Protein 2VBL (pdb70)

Solvent-accessible surface area: 15752 Å² total; per-residue (Å²): 131,80,150,24,98,108,76,29,9,10,9,2,0,0,0,0,4,17,36,9,30,1,40,8,86,8,59,76,53,83,104,82,135,28,111,20,70,29,90,11,21,1,54,0,46,13,83,34,121,44,79,124,6,0,58,74,5,42,120,59,2,59,30,21,120,23,154,69,102,51,88,55,0,5,0,20,2,51,111,64,158,34,1,96,23,0,1,75,30,0,32,75,43,6,93,30,32,61,142,6,0,62,22,2,20,94,0,10,95,52,55,109,44,4,42,88,37,75,113,57,14,12,86,0,0,56,23,0,34,85,0,9,86,64,34,49,57,174,134,89,179,16,37,15,73,60,2,117,78,42,132,178,169,78,172,13,117,107,85,36,8,10,7,2,0,0,0,0,4,17,37,8,30,1,45,7,83,9,24,86,67,153,110,31,132,36,89,9,118,28,85,15,26,0,46,0,43,13,79,53,119,44,88,123,14,0,59,116,5,44,118,64,1,60,38,22,94,6,140,49,82,63,92,56,0,19,0,28,2,50,111,83,175,30,1,46,20,0,0,62,26,0,32,75,42,5,84,30,30,64,109,6,0,54,8,2,15,85,0,18,101,54,28,88,40,1,136,127,40,84,113,46,11,30,80,0,0,55,35,0,38,72,0,10,76,62,34,57,57,175,137,89,182,16,36,10,113,52,10,120,60,82,139,181

B-factor: mean 37.37, std 12.43, range [17.33, 92.04]

Nearest PDB structures (foldseek):
  2vbl-assembly1_A  TM=1.007E+00  e=2.422E-29  Chlamydomonas reinhardtii
  2vbj-assembly1_A  TM=1.002E+00  e=5.656E-28  Chlamydomonas reinhardtii
  2vbo-assembly1_B  TM=1.001E+00  e=2.368E-27  Chlamydomonas reinhardtii
  2vbo-assembly1_A  TM=9.999E-01  e=2.508E-27  Chlamydomonas reinhardtii
  2vbl-assembly1_B  TM=1.000E+00  e=2.656E-27  Chlamydomonas reinhardtii

Foldseek 3Di:
DDDADPVVLLVVLVQCLPQKAWAWAWAAQCPDDLRTDIFTKIKGKDFVVVCVVLVVVCVRLVHFDKADPDRMIMTIDGDLVSLLVVLVNNLVNHDLCNLSSVLSNVLSVCVVVLSVDLVSVLVNQVSNVVSCVSDPHDDGDDGSVNSVVSVD/DDDADDVVLLVVLVQCLPFKAWAKAWAAACPAPLRIDIFTKIKGKDFPVVVVVLVVVCVRLVAFDKADPVRMIMTMDTDLPSLLVSLVNNLVNHDLCNLVSVLSNVLSVCVVVLSVDLVSVLVNQVSNVVNCVSDPHDDGDDGSVNSVVSVD

Secondary structure (DSSP, 8-state):
-----HHHHHHHHHHHHHHEEEEEEEEE-TTSTTSEEEEEEEEEEEEGGGHHHHHHHHHHHSS-EEEE-SSEEEEEE--HHHHHHHHHHHGGG-SSSHHHHHHHHHHHHTHHHHTT-HHHHHHHHHHHHHHHHHTT--S----HHHHHTT--/-PPPPHHHHHHHHHHHHHHEEEEEEEEE-TTSTTSEEEEEEEEEEEEGGGHHHHHHHHHHHSS-EEEEETTEEEEEE--HHHHHHHHHHHGGG-SSSHHHHHHHHHHHHHHHHHTT-HHHHHHHHHHHHHHHHHTT--S----HHHHHHS--

Organism: Chlamydomonas reinhardtii (NCBI:txid3055)

GO terms:
  GO:0042802 identical protein binding (F, IPI)

Structure (mmCIF, N/CA/C/O backbone):
data_2VBL
#
_entry.id   2VBL
#
_cell.length_a   44.612
_cell.length_b   69.209
_cell.length_c   88.671
_cell.angle_alpha   90.00
_cell.angle_beta   95.46
_cell.angle_gamma   90.00
#
_symmetry.space_group_name_H-M   'P 1 21 1'
#
loop_
_entity.id
_entity.type
_entity.pdbx_description
1 polymer 'DNA ENDONUCLEASE I-CREI'
2 polymer 'DNA ENDONUCLEASE I-CREI'
3 polymer "5'-D(*DT*DC*DT*DG*DC*DC*DT*DT*DT*DT*DT*DT *DGP*DAP)-3'"
4 polymer "5'-D(*DT*DT*DA*DG*DG*DA*DT*DC*DC*DT*DT*DC *DAP*DAP)-3'"
5 polymer "5'-D(*DA*DA*DA*DA*DG*DG*DC*DA*DG*DAP)-3'"
6 polymer "5'-D(*DA*DG*DG*DA*DT*DC*DC*DT*DA*DAP)-3'"
7 non-polymer 'MAGNESIUM ION'
8 water water
#
loop_
_atom_site.group_PDB
_atom_site.id
_atom_site.type_symbol
_atom_site.label_atom_id
_atom_site.label_alt_id
_atom_site.label_comp_id
_atom_site.label_asym_id
_atom_site.label_entity_id
_atom_site.label_seq_id
_atom_site.pdbx_PDB_ins_code
_atom_site.Cartn_x
_atom_site.Cartn_y
_atom_site.Cartn_z
_atom_site.occupancy
_atom_site.B_iso_or_equiv
_atom_site.auth_seq_id
_atom_site.auth_comp_id
_atom_site.auth_asym_id
_atom_site.auth_atom_id
_atom_site.pdbx_PDB_model_num
ATOM 1 N N . ASN A 1 2 ? 41.164 -9.544 5.967 1.00 59.51 2 ASN A N 1
ATOM 2 C CA . ASN A 1 2 ? 39.857 -9.215 6.619 1.00 58.15 2 ASN A CA 1
ATOM 3 C C . ASN A 1 2 ? 39.807 -7.741 6.933 1.00 54.92 2 ASN A C 1
ATOM 4 O O . ASN A 1 2 ? 40.818 -7.151 7.297 1.00 54.98 2 ASN A O 1
ATOM 9 N N . THR A 1 3 ? 38.632 -7.138 6.799 1.00 52.40 3 THR A N 1
ATOM 10 C CA . THR A 1 3 ? 38.480 -5.766 7.242 1.00 48.64 3 THR A CA 1
ATOM 11 C C . THR A 1 3 ? 38.725 -5.767 8.741 1.00 47.61 3 THR A C 1
ATOM 12 O O . THR A 1 3 ? 38.160 -6.599 9.458 1.00 48.15 3 THR A O 1
ATOM 16 N N . LYS A 1 4 ? 39.582 -4.859 9.196 1.00 45.17 4 LYS A N 1
ATOM 17 C CA . LYS A 1 4 ? 39.849 -4.696 10.618 1.00 45.27 4 LYS A CA 1
ATOM 18 C C . LYS A 1 4 ? 39.142 -3.434 11.095 1.00 43.13 4 LYS A C 1
ATOM 19 O O . LYS A 1 4 ? 39.347 -2.363 10.537 1.00 44.51 4 LYS A O 1
ATOM 25 N N . TYR A 1 5 ? 38.295 -3.566 12.115 1.00 39.70 5 TYR A N 1
ATOM 26 C CA . TYR A 1 5 ? 37.536 -2.429 12.588 1.00 36.05 5 TYR A CA 1
ATOM 27 C C . TYR A 1 5 ? 38.281 -1.686 13.695 1.00 37.24 5 TYR A C 1
ATOM 28 O O . TYR A 1 5 ? 38.912 -2.301 14.554 1.00 38.20 5 TYR A O 1
ATOM 37 N N . ASN A 1 6 ? 38.195 -0.363 13.643 1.00 36.64 6 ASN A N 1
ATOM 38 C CA . ASN A 1 6 ? 38.684 0.567 14.653 1.00 37.90 6 ASN A CA 1
ATOM 39 C C . ASN A 1 6 ? 38.091 0.288 16.053 1.00 38.58 6 ASN A C 1
AT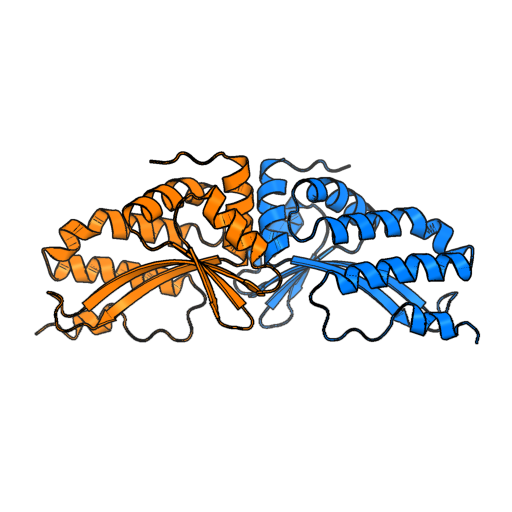OM 40 O O . ASN A 1 6 ? 36.869 0.022 16.182 1.00 35.65 6 ASN A O 1
ATOM 45 N N . LYS A 1 7 ? 38.945 0.303 17.085 1.00 35.80 7 LYS A N 1
ATOM 46 C CA . LYS A 1 7 ? 38.485 0.002 18.448 1.00 35.97 7 LYS A CA 1
ATOM 47 C C . LYS A 1 7 ? 37.376 0.922 18.981 1.00 33.06 7 LYS A C 1
ATOM 48 O O . LYS A 1 7 ? 36.455 0.456 19.651 1.00 34.06 7 LYS A O 1
ATOM 54 N N . GLU A 1 8 ? 37.478 2.224 18.746 1.00 31.19 8 GLU A N 1
ATOM 55 C CA . GLU A 1 8 ? 36.462 3.134 19.282 1.00 29.84 8 GLU A CA 1
ATOM 56 C C . GLU A 1 8 ? 35.104 2.903 18.629 1.00 31.17 8 GLU A C 1
ATOM 57 O O . GLU A 1 8 ? 34.073 3.102 19.260 1.00 29.20 8 GLU A O 1
ATOM 63 N N . PHE A 1 9 ? 35.145 2.516 17.361 1.00 29.32 9 PHE A N 1
ATOM 64 C CA . PHE A 1 9 ? 33.946 2.143 16.599 1.00 28.31 9 PHE A CA 1
ATOM 65 C C . PHE A 1 9 ? 33.293 0.911 17.221 1.00 30.78 9 PHE A C 1
ATOM 66 O O . PHE A 1 9 ? 32.082 0.888 17.459 1.00 27.21 9 PHE A O 1
ATOM 74 N N . LEU A 1 10 ? 34.093 -0.119 17.475 1.00 27.63 10 LEU A N 1
ATOM 75 C CA . LEU A 1 10 ? 33.580 -1.385 17.999 1.00 27.94 10 LEU A CA 1
ATOM 76 C C . LEU A 1 10 ? 32.990 -1.205 19.403 1.00 30.24 10 LEU A C 1
ATOM 77 O O . LEU A 1 10 ? 31.954 -1.801 19.735 1.00 26.92 10 LEU A O 1
ATOM 82 N N . LEU A 1 11 ? 33.663 -0.402 20.228 1.00 27.10 11 LEU A N 1
ATOM 83 C CA . LEU A 1 11 ? 33.159 -0.149 21.581 1.00 26.49 11 LEU A CA 1
ATOM 84 C C . LEU A 1 11 ? 31.765 0.523 21.575 1.00 27.52 11 LEU A C 1
ATOM 85 O O . LEU A 1 11 ? 30.842 0.080 22.288 1.00 25.50 11 LEU A O 1
ATOM 90 N N . TYR A 1 12 ? 31.669 1.634 20.853 1.00 25.93 12 TYR A N 1
ATOM 91 C CA . TYR A 1 12 ? 30.373 2.303 20.665 1.00 24.29 12 TYR A CA 1
ATOM 92 C C . TYR A 1 12 ? 29.319 1.372 20.065 1.00 24.40 12 TYR A C 1
ATOM 93 O O . TYR A 1 12 ? 28.193 1.254 20.567 1.00 24.89 12 TYR A O 1
ATOM 102 N N . LEU A 1 13 ? 29.679 0.684 18.993 1.00 24.52 13 LEU A N 1
ATOM 103 C CA . LEU A 1 13 ? 28.718 -0.203 18.329 1.00 23.24 13 LEU A CA 1
ATOM 104 C C . LEU A 1 13 ? 28.322 -1.371 19.225 1.00 23.45 13 LEU A C 1
ATOM 105 O O . LEU A 1 13 ? 27.197 -1.833 19.143 1.00 23.57 13 LEU A O 1
ATOM 110 N N . ALA A 1 14 ? 29.248 -1.884 20.042 1.00 24.15 14 ALA A N 1
ATOM 111 C CA . ALA A 1 14 ? 28.886 -2.983 20.935 1.00 22.37 14 ALA A CA 1
ATOM 112 C C . ALA A 1 14 ? 27.792 -2.496 21.887 1.00 22.25 14 ALA A C 1
ATOM 113 O O . ALA A 1 14 ? 26.828 -3.225 22.153 1.00 23.68 14 ALA A O 1
ATOM 115 N N . GLY A 1 15 ? 27.949 -1.282 22.413 1.00 20.51 15 GLY A N 1
ATOM 116 C CA . GLY A 1 15 ? 26.915 -0.688 23.283 1.00 22.41 15 GLY A CA 1
ATOM 117 C C . GLY A 1 15 ? 25.607 -0.532 22.522 1.00 21.90 15 GLY A C 1
ATOM 118 O O . GLY A 1 15 ? 24.504 -0.888 23.039 1.00 22.47 15 GLY A O 1
ATOM 119 N N . PHE A 1 16 ? 25.690 -0.009 21.289 1.00 18.98 16 PHE A N 1
ATOM 120 C CA . PHE A 1 16 ? 24.439 0.274 20.549 1.00 21.00 16 PHE A CA 1
ATOM 121 C C . PHE A 1 16 ? 23.727 -1.049 20.218 1.00 22.49 16 PHE A C 1
ATOM 122 O O . PHE A 1 16 ? 22.470 -1.157 20.250 1.00 22.79 16 PHE A O 1
ATOM 130 N N . VAL A 1 17 ? 24.518 -2.081 19.941 1.00 19.97 17 VAL A N 1
ATOM 131 C CA . VAL A 1 17 ? 23.987 -3.415 19.644 1.00 22.00 17 VAL A CA 1
ATOM 132 C C . VAL A 1 17 ? 23.333 -4.084 20.832 1.00 21.21 17 VAL A C 1
ATOM 133 O O . VAL A 1 17 ? 22.245 -4.673 20.723 1.00 23.97 17 VAL A O 1
ATOM 137 N N . ASP A 1 18 ? 23.971 -3.999 21.980 1.00 22.17 18 ASP A N 1
ATOM 138 C CA . ASP A 1 18 ? 23.425 -4.593 23.196 1.00 22.83 18 ASP A CA 1
ATOM 139 C C . ASP A 1 18 ? 22.088 -3.917 23.474 1.00 22.52 18 ASP A C 1
ATOM 140 O O . ASP A 1 18 ? 21.153 -4.542 24.001 1.00 23.42 18 ASP A O 1
ATOM 145 N N . GLY A 1 19 ? 21.951 -2.657 23.072 1.00 22.71 19 GLY A N 1
ATOM 146 C CA . GLY A 1 19 ? 20.644 -1.963 23.245 1.00 22.15 19 GLY A CA 1
ATOM 147 C C . GLY A 1 19 ? 19.605 -2.250 22.173 1.00 23.15 19 GLY A C 1
ATOM 148 O O . GLY A 1 19 ? 18.547 -2.813 22.503 1.00 24.91 19 GLY A O 1
ATOM 149 N N . ASP A 1 20 ? 19.875 -1.880 20.911 1.00 21.17 20 ASP A N 1
ATOM 150 C CA . ASP A 1 20 ? 18.837 -1.929 19.838 1.00 20.50 20 ASP A CA 1
ATOM 151 C C . ASP A 1 20 ? 19.068 -3.014 18.772 1.00 22.65 20 ASP A C 1
ATOM 152 O O . ASP A 1 20 ? 18.344 -3.073 17.760 1.00 22.71 20 ASP A O 1
ATOM 157 N N . GLY A 1 21 ? 20.117 -3.822 18.961 1.00 23.13 21 GLY A N 1
ATOM 158 C CA . GLY A 1 21 ? 20.492 -4.846 18.015 1.00 21.73 21 GLY A CA 1
ATOM 159 C C . GLY A 1 21 ? 19.899 -6.203 18.360 1.00 22.55 21 GLY A C 1
ATOM 160 O O . GLY A 1 21 ? 19.283 -6.406 19.421 1.00 22.34 21 GLY A O 1
ATOM 161 N N . SER A 1 22 ? 20.115 -7.156 17.470 1.00 23.01 22 SER A N 1
ATOM 162 C CA . SER A 1 22 ? 19.569 -8.489 17.659 1.00 25.77 22 SER A CA 1
ATOM 163 C C . SER A 1 22 ? 20.526 -9.470 16.951 1.00 26.76 22 SER A C 1
ATOM 164 O O . SER A 1 22 ? 20.930 -9.224 15.810 1.00 26.23 22 SER A O 1
ATOM 167 N N . ILE A 1 23 ? 20.910 -10.552 17.632 1.00 25.86 23 ILE A N 1
ATOM 168 C CA . ILE A 1 23 ? 21.604 -11.671 17.006 1.00 26.94 23 ILE A CA 1
ATOM 169 C C . ILE A 1 23 ? 20.625 -12.842 16.927 1.00 29.08 23 ILE A C 1
ATOM 170 O O . ILE A 1 23 ? 20.245 -13.410 17.953 1.00 30.23 23 ILE A O 1
ATOM 175 N N . ILE A 1 24 ? 20.184 -13.160 15.711 1.00 28.21 24 ILE A N 1
ATOM 176 C CA . ILE A 1 24 ? 19.045 -14.056 15.479 1.00 30.63 24 ILE A CA 1
ATOM 177 C C . ILE A 1 24 ? 19.501 -15.381 14.837 1.00 30.86 24 ILE A C 1
ATOM 178 O O . ILE A 1 24 ? 20.127 -15.395 13.785 1.00 33.46 24 ILE A O 1
ATOM 183 N N . ALA A 1 25 ? 19.193 -16.498 15.475 1.00 31.23 25 ALA A N 1
ATOM 184 C CA . ALA A 1 25 ? 19.384 -17.806 14.845 1.00 31.67 25 ALA A CA 1
ATOM 185 C C . ALA A 1 25 ? 18.031 -18.497 14.645 1.00 32.71 25 ALA A C 1
ATOM 186 O O . ALA A 1 25 ? 17.222 -18.575 15.591 1.00 29.23 25 ALA A O 1
ATOM 188 N N . GLN A 1 26 ? 17.796 -18.995 13.425 1.00 33.04 26 GLN A N 1
ATOM 189 C CA . GLN A 1 26 ? 16.531 -19.636 13.071 1.00 32.36 26 GLN A CA 1
ATOM 190 C C . GLN A 1 26 ? 16.728 -20.994 12.434 1.00 33.06 26 GLN A C 1
ATOM 191 O O . GLN A 1 26 ? 17.740 -21.219 11.766 1.00 34.69 26 GLN A O 1
ATOM 197 N N . ILE A 1 27 ? 15.749 -21.873 12.626 1.00 34.36 27 ILE A N 1
ATOM 198 C CA . ILE A 1 27 ? 15.672 -23.140 11.874 1.00 34.26 27 ILE A CA 1
ATOM 199 C C . ILE A 1 27 ? 14.440 -23.023 10.998 1.00 36.33 27 ILE A C 1
ATOM 200 O O . ILE A 1 27 ? 13.322 -22.889 11.517 1.00 37.05 27 ILE A O 1
ATOM 205 N N . GLU A 1 28 ? 14.633 -22.998 9.681 1.00 36.80 28 GLU A N 1
ATOM 206 C CA . GLU A 1 28 ? 13.497 -22.832 8.774 1.00 38.53 28 GLU A CA 1
ATOM 207 C C . GLU A 1 28 ? 13.085 -24.131 8.099 1.00 39.78 28 GLU A C 1
ATOM 208 O O . GLU A 1 28 ? 13.887 -24.746 7.389 1.00 40.29 28 GLU A O 1
ATOM 214 N N . PRO A 1 29 ? 11.822 -24.537 8.283 1.00 41.59 29 PRO A N 1
ATOM 215 C CA . PRO A 1 29 ? 11.394 -25.751 7.589 1.00 41.71 29 PRO A CA 1
ATOM 216 C C . PRO A 1 29 ? 11.221 -25.492 6.106 1.00 42.48 29 PRO A C 1
ATOM 217 O O . PRO A 1 29 ? 10.673 -24.464 5.702 1.00 43.35 29 PRO A O 1
ATOM 221 N N . ASN A 1 30 ? 11.697 -26.431 5.297 1.00 43.32 30 ASN A N 1
ATOM 222 C CA . ASN A 1 30 ? 11.666 -26.264 3.856 1.00 44.00 30 ASN A CA 1
ATOM 223 C C . ASN A 1 30 ? 12.069 -27.594 3.267 1.00 43.88 30 ASN A C 1
ATOM 224 O O . ASN A 1 30 ? 13.211 -28.013 3.437 1.00 40.93 30 ASN A O 1
ATOM 229 N N . ALA A 1 31 ? 11.116 -28.231 2.590 1.00 43.71 31 ALA A N 1
ATOM 230 C CA . ALA A 1 31 ? 11.215 -29.646 2.253 1.00 44.46 31 ALA A CA 1
ATOM 231 C C . ALA A 1 31 ? 12.214 -29.846 1.113 1.00 45.37 31 ALA A C 1
ATOM 232 O O . ALA A 1 31 ? 12.547 -30.983 0.771 1.00 45.14 31 ALA A O 1
ATOM 234 N N . SER A 1 32 ? 12.709 -28.747 0.541 1.00 43.70 32 SER A N 1
ATOM 235 C CA . SER A 1 32 ? 13.677 -28.852 -0.550 1.00 46.44 32 SER A CA 1
ATOM 236 C C . SER A 1 32 ? 15.134 -28.861 -0.087 1.00 45.48 32 SER A C 1
ATOM 237 O O . SER A 1 32 ? 16.052 -28.953 -0.911 1.00 46.55 32 SER A O 1
ATOM 240 N N . TYR A 1 33 ? 15.348 -28.787 1.223 1.00 42.76 33 TYR A N 1
ATOM 241 C CA . TYR A 1 33 ? 16.682 -28.943 1.815 1.00 42.36 33 TYR A CA 1
ATOM 242 C C . TYR A 1 33 ? 16.901 -30.356 2.373 1.00 45.30 33 TYR A C 1
ATOM 243 O O . TYR A 1 33 ? 15.956 -31.070 2.728 1.00 44.11 33 TYR A O 1
ATOM 252 N N . LYS A 1 34 ? 18.174 -30.711 2.503 1.00 46.82 34 LYS A N 1
ATOM 253 C CA . LYS A 1 34 ? 18.606 -32.054 2.861 1.00 50.75 34 LYS A CA 1
ATOM 254 C C . LYS A 1 34 ? 17.872 -32.637 4.059 1.00 52.65 34 LYS A C 1
ATOM 255 O O . LYS A 1 34 ? 17.404 -33.780 4.031 1.00 58.10 34 LYS A O 1
ATOM 261 N N . PHE A 1 35 ? 17.782 -31.860 5.125 1.00 51.34 35 PHE A N 1
ATOM 262 C CA . PHE A 1 35 ? 17.178 -32.374 6.342 1.00 48.03 35 PHE A CA 1
ATOM 263 C C . PHE A 1 35 ? 15.819 -31.696 6.570 1.00 45.74 35 PHE A C 1
ATOM 264 O O . PHE A 1 35 ? 15.314 -31.628 7.696 1.00 43.25 35 PHE A O 1
ATOM 272 N N . LYS A 1 36 ? 15.239 -31.226 5.466 1.00 41.26 36 LYS A N 1
ATOM 273 C CA . LYS A 1 36 ? 13.923 -30.609 5.431 1.00 38.68 36 LYS A CA 1
ATOM 274 C C . LYS A 1 36 ? 13.907 -29.313 6.243 1.00 39.53 36 LYS A C 1
ATOM 275 O O . LYS A 1 36 ? 12.821 -28.785 6.539 1.00 38.91 36 LYS A O 1
ATOM 281 N N . HIS A 1 37 ? 15.099 -28.813 6.569 1.00 37.91 37 HIS A N 1
ATOM 282 C CA . HIS A 1 37 ? 15.250 -27.516 7.244 1.00 38.88 37 HIS A CA 1
ATOM 283 C C . HIS A 1 37 ? 16.560 -26.849 6.861 1.00 38.78 37 HIS A C 1
ATOM 284 O O . HIS A 1 37 ? 17.510 -27.518 6.461 1.00 40.74 37 HIS A O 1
ATOM 291 N N . ARG A 1 38 ? 16.640 -25.536 7.025 1.00 37.51 38 ARG A N 1
ATOM 292 C CA . ARG A 1 38 ? 17.942 -24.881 6.977 1.00 38.01 38 ARG A CA 1
ATOM 293 C C . ARG A 1 38 ? 18.096 -23.908 8.127 1.00 37.08 38 ARG A C 1
ATOM 294 O O . ARG A 1 38 ? 17.120 -23.564 8.777 1.00 38.94 38 ARG A O 1
ATOM 302 N N . LEU A 1 39 ? 19.336 -23.520 8.376 1.00 34.51 39 LEU A N 1
ATOM 303 C CA . LEU A 1 39 ? 19.689 -22.608 9.439 1.00 35.87 39 LEU A CA 1
ATOM 304 C C . LEU A 1 39 ? 19.867 -21.225 8.833 1.00 35.73 39 LEU A C 1
ATOM 305 O O . LEU A 1 39 ? 20.429 -21.100 7.750 1.00 33.18 39 LEU A O 1
ATOM 310 N N . LYS A 1 40 ? 19.387 -20.199 9.531 1.00 33.60 40 LYS A N 1
ATOM 311 C CA . LYS A 1 40 ? 19.520 -18.824 9.076 1.00 36.64 40 LYS A CA 1
ATOM 312 C C . LYS A 1 40 ? 20.121 -18.086 10.265 1.00 34.88 40 LYS A C 1
ATOM 313 O O . LYS A 1 40 ? 19.591 -18.167 11.371 1.00 35.68 40 LYS A O 1
ATOM 319 N N . LEU A 1 41 ? 21.240 -17.407 10.057 1.00 31.57 41 LEU A N 1
ATOM 320 C CA . LEU A 1 41 ? 21.843 -16.587 11.103 1.00 31.74 41 LEU A CA 1
ATOM 321 C C . LEU A 1 41 ? 21.838 -15.131 10.646 1.00 31.79 41 LEU A C 1
ATOM 322 O O . LEU A 1 41 ? 22.340 -14.809 9.566 1.00 31.12 41 LEU A O 1
ATOM 327 N N . THR A 1 42 ? 21.291 -14.246 11.471 1.00 31.97 42 THR A N 1
ATOM 328 C CA . THR A 1 42 ? 21.163 -12.829 11.086 1.00 29.97 42 THR A CA 1
ATOM 329 C C . THR A 1 42 ? 21.640 -11.904 12.187 1.00 29.95 42 THR A C 1
ATOM 330 O O . THR A 1 42 ? 21.314 -12.120 13.354 1.00 30.35 42 THR A O 1
ATOM 334 N N . PHE A 1 43 ? 22.409 -10.878 11.819 1.00 28.42 43 PHE A N 1
ATOM 335 C CA . PHE A 1 43 ? 22.716 -9.779 12.720 1.00 26.50 43 PHE A CA 1
ATOM 336 C C . PHE A 1 43 ? 21.886 -8.581 12.254 1.00 28.54 43 PHE A C 1
ATOM 337 O O . PHE A 1 43 ? 21.868 -8.269 11.054 1.00 28.13 43 PHE A O 1
ATOM 345 N N . LYS A 1 44 ? 21.168 -7.942 13.185 1.00 27.03 44 LYS A N 1
ATOM 346 C CA . LYS A 1 44 ? 20.182 -6.929 12.808 1.00 26.68 44 LYS A CA 1
ATOM 347 C C . LYS A 1 44 ? 20.343 -5.753 13.758 1.00 25.11 44 LYS A C 1
ATOM 348 O O . LYS A 1 44 ? 20.597 -5.956 14.939 1.00 24.10 44 LYS A O 1
ATOM 354 N N . VAL A 1 45 ? 20.216 -4.528 13.256 1.00 25.20 45 VAL A N 1
ATOM 355 C CA . VAL A 1 45 ? 20.097 -3.369 14.122 1.00 23.78 45 VAL A CA 1
ATOM 356 C C . VAL A 1 45 ? 18.848 -2.621 13.650 1.00 24.43 45 VAL A C 1
ATOM 357 O O . VAL A 1 45 ? 18.744 -2.268 12.473 1.00 24.89 45 VAL A O 1
ATOM 361 N N . THR A 1 46 ? 17.894 -2.435 14.561 1.00 23.65 46 THR A N 1
ATOM 362 C CA . THR A 1 46 ? 16.637 -1.751 14.249 1.00 22.70 46 THR A CA 1
ATOM 363 C C . THR A 1 46 ? 16.653 -0.266 14.651 1.00 22.14 46 THR A C 1
ATOM 364 O O . THR A 1 46 ? 17.218 0.119 15.680 1.00 22.16 46 THR A O 1
ATOM 368 N N . GLN A 1 47 ? 16.016 0.576 13.851 1.00 22.93 47 GLN A N 1
ATOM 369 C CA . GLN A 1 47 ? 15.854 1.983 14.192 1.00 23.01 47 GLN A CA 1
ATOM 370 C C . GLN A 1 47 ? 14.669 2.600 13.408 1.00 24.11 47 GLN A C 1
ATOM 371 O O . GLN A 1 47 ? 14.411 2.249 12.237 1.00 26.38 47 GLN A O 1
ATOM 377 N N . LYS A 1 48 ? 13.978 3.532 14.059 1.00 24.59 48 LYS A N 1
ATOM 378 C CA . LYS A 1 48 ? 12.919 4.343 13.423 1.00 26.97 48 LYS A CA 1
ATOM 379 C C . LYS A 1 48 ? 13.460 4.905 12.118 1.00 26.19 48 LYS A C 1
ATOM 380 O O . LYS A 1 48 ? 14.608 5.338 12.022 1.00 28.26 48 LYS A O 1
ATOM 386 N N . THR A 1 49 ? 12.624 4.907 11.095 1.00 27.43 49 THR A N 1
ATOM 387 C CA . THR A 1 49 ? 13.101 5.181 9.758 1.00 27.70 49 THR A CA 1
ATOM 388 C C . THR A 1 49 ? 13.558 6.632 9.637 1.00 28.72 49 THR A C 1
ATOM 389 O O . THR A 1 49 ? 14.433 6.954 8.827 1.00 29.16 49 THR A O 1
ATOM 393 N N . GLN A 1 50 ? 13.021 7.531 10.460 1.00 29.89 50 GLN A N 1
ATOM 394 C CA . GLN A 1 50 ? 13.568 8.872 10.376 1.00 32.28 50 GLN A CA 1
ATOM 395 C C . GLN A 1 50 ? 15.069 8.897 10.691 1.00 31.96 50 GLN A C 1
ATOM 396 O O . GLN A 1 50 ? 15.781 9.837 10.322 1.00 30.25 50 GLN A O 1
ATOM 402 N N . ARG A 1 51 ? 15.556 7.853 11.359 1.00 26.76 51 ARG A N 1
ATOM 403 C CA . ARG A 1 51 ? 16.981 7.810 11.672 1.00 26.59 51 ARG A CA 1
ATOM 404 C C . ARG A 1 51 ? 17.679 6.775 10.811 1.00 28.39 51 ARG A C 1
ATOM 405 O O . ARG A 1 51 ? 18.730 6.240 11.189 1.00 29.35 51 ARG A O 1
ATOM 413 N N . ARG A 1 52 ? 17.102 6.479 9.653 1.00 29.67 52 ARG A N 1
ATOM 414 C CA . ARG A 1 52 ? 17.690 5.485 8.769 1.00 29.90 52 ARG A CA 1
ATOM 415 C C . ARG A 1 52 ? 19.130 5.847 8.399 1.00 30.57 52 ARG A C 1
ATOM 416 O O . ARG A 1 52 ? 19.943 4.973 8.138 1.00 29.65 52 ARG A O 1
ATOM 424 N N . TRP A 1 53 ? 19.447 7.138 8.341 1.00 29.28 53 TRP A N 1
ATOM 425 C CA . TRP A 1 53 ? 20.792 7.549 7.941 1.00 30.66 53 TRP A CA 1
ATOM 426 C C . TRP A 1 53 ? 21.876 6.909 8.814 1.00 29.43 53 TRP A C 1
ATOM 427 O O . TRP A 1 53 ? 22.994 6.691 8.345 1.00 30.15 53 TRP A O 1
ATOM 438 N N . PHE A 1 54 ? 21.538 6.615 10.070 1.00 27.71 54 PHE A N 1
ATOM 439 C CA . PHE A 1 54 ? 22.469 6.018 11.044 1.00 27.18 54 PHE A CA 1
ATOM 440 C C . PHE A 1 54 ? 22.776 4.588 10.626 1.00 26.39 54 PHE A C 1
ATOM 441 O O . PHE A 1 54 ? 23.950 4.124 10.655 1.00 28.20 54 PHE A O 1
ATOM 449 N N . LEU A 1 55 ? 21.720 3.91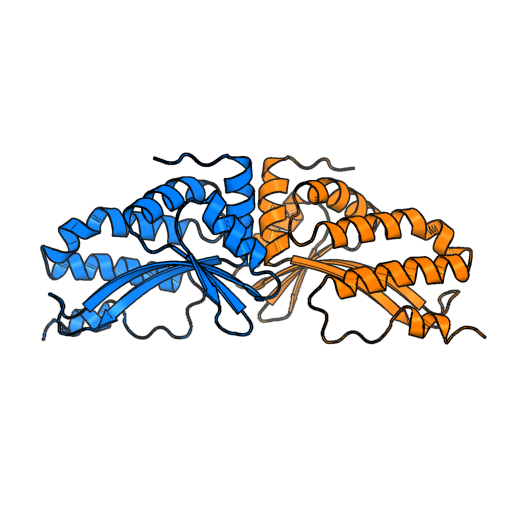4 10.174 1.00 24.69 55 LEU A N 1
ATOM 450 C CA . LEU A 1 55 ? 21.842 2.539 9.665 1.00 23.29 55 LEU A CA 1
ATOM 451 C C . LEU A 1 55 ? 22.566 2.517 8.322 1.00 24.99 55 LEU A C 1
ATOM 452 O O . LEU A 1 55 ? 23.294 1.564 8.025 1.00 25.33 55 LEU A O 1
ATOM 457 N N . ASP A 1 56 ? 22.333 3.525 7.478 1.00 25.43 56 ASP A N 1
ATOM 458 C CA . ASP A 1 56 ? 23.042 3.613 6.194 1.00 26.58 56 ASP A CA 1
ATOM 459 C C . ASP A 1 56 ? 24.532 3.811 6.435 1.00 27.02 56 ASP A C 1
ATOM 460 O O . ASP A 1 56 ? 25.371 3.119 5.836 1.00 27.87 56 ASP A O 1
ATOM 465 N N . LYS A 1 57 ? 24.859 4.738 7.328 1.00 26.84 57 LYS A N 1
ATOM 466 C CA . LYS A 1 57 ? 26.247 4.902 7.787 1.00 30.52 57 LYS A CA 1
ATOM 467 C C . LYS A 1 57 ? 26.899 3.582 8.224 1.00 30.26 57 LYS A C 1
ATOM 468 O O . LYS A 1 57 ? 28.061 3.295 7.900 1.00 31.48 57 LYS A O 1
ATOM 474 N N . LEU A 1 58 ? 26.136 2.758 8.925 1.00 29.53 58 LEU A N 1
ATOM 475 C CA . LEU A 1 58 ? 26.601 1.451 9.390 1.00 29.82 58 LEU A CA 1
ATOM 476 C C . LEU A 1 58 ? 26.992 0.510 8.253 1.00 30.18 58 LEU A C 1
ATOM 477 O O . LEU A 1 58 ? 27.986 -0.210 8.362 1.00 30.39 58 LEU A O 1
ATOM 482 N N . VAL A 1 59 ? 26.223 0.505 7.162 1.00 31.98 59 VAL A N 1
ATOM 483 C CA . VAL A 1 59 ? 26.617 -0.214 5.953 1.00 29.12 59 VAL A CA 1
ATOM 484 C C . VAL A 1 59 ? 27.994 0.243 5.495 1.00 31.28 59 VAL A C 1
ATOM 485 O O . VAL A 1 59 ? 28.843 -0.593 5.174 1.00 30.14 59 VAL A O 1
ATOM 489 N N . ASP A 1 60 ? 28.248 1.551 5.452 1.00 29.86 60 ASP A N 1
ATOM 490 C CA . ASP A 1 60 ? 29.579 2.002 5.022 1.00 31.75 60 ASP A CA 1
ATOM 491 C C . ASP A 1 60 ? 30.678 1.583 6.017 1.00 32.37 60 ASP A C 1
ATOM 492 O O . ASP A 1 60 ? 31.733 1.128 5.594 1.00 29.51 60 ASP A O 1
ATOM 497 N N . GLU A 1 61 ? 30.407 1.666 7.322 1.00 29.59 61 GLU A N 1
ATOM 498 C CA . GLU A 1 61 ? 31.401 1.403 8.350 1.00 30.77 61 GLU A CA 1
ATOM 499 C C . GLU A 1 61 ? 31.718 -0.069 8.468 1.00 31.09 61 GLU A C 1
ATOM 500 O O . GLU A 1 61 ? 32.886 -0.444 8.616 1.00 32.14 61 GLU A O 1
ATOM 506 N N . ILE A 1 62 ? 30.689 -0.906 8.446 1.00 28.81 62 ILE A N 1
ATOM 507 C CA . ILE A 1 62 ? 30.912 -2.354 8.453 1.00 30.05 62 ILE A CA 1
ATOM 508 C C . ILE A 1 62 ? 31.426 -2.854 7.108 1.00 32.29 62 ILE A C 1
ATOM 509 O O . ILE A 1 62 ? 32.261 -3.765 7.040 1.00 32.25 62 ILE A O 1
ATOM 514 N N . GLY A 1 63 ? 30.983 -2.212 6.032 1.00 32.48 63 GLY A N 1
ATOM 515 C CA . GLY A 1 63 ? 31.567 -2.470 4.721 1.00 34.02 63 GLY A CA 1
ATOM 516 C C . GLY A 1 63 ? 30.753 -3.485 3.944 1.00 33.04 63 GLY A C 1
ATOM 517 O O . GLY A 1 63 ? 31.088 -3.861 2.818 1.00 34.73 63 GLY A O 1
ATOM 518 N N . VAL A 1 64 ? 29.682 -3.955 4.562 1.00 33.69 64 VAL A N 1
ATOM 519 C CA . VAL A 1 64 ? 28.882 -5.043 4.010 1.00 31.78 64 VAL A CA 1
ATOM 520 C C . VAL A 1 64 ? 27.520 -4.897 4.685 1.00 30.96 64 VAL A C 1
ATOM 521 O O . VAL A 1 64 ? 27.382 -4.125 5.633 1.00 30.13 64 VAL A O 1
ATOM 525 N N . GLY A 1 65 ? 26.525 -5.623 4.199 1.00 29.75 65 GLY A N 1
ATOM 526 C CA . GLY A 1 65 ? 25.183 -5.540 4.773 1.00 31.47 65 GLY A CA 1
ATOM 527 C C . GLY A 1 65 ? 24.321 -4.549 4.018 1.00 31.24 65 GLY A C 1
ATOM 528 O O . GLY A 1 65 ? 24.758 -3.926 3.023 1.00 30.38 65 GLY A O 1
ATOM 529 N N . TYR A 1 66 ? 23.086 -4.402 4.477 1.00 28.67 66 TYR A N 1
ATOM 530 C CA . TYR A 1 66 ? 22.198 -3.459 3.793 1.00 30.79 66 TYR A CA 1
ATOM 531 C C . TYR A 1 66 ? 21.093 -3.013 4.728 1.00 29.50 66 TYR A C 1
ATOM 532 O O . TYR A 1 66 ? 20.956 -3.532 5.844 1.00 28.61 66 TYR A O 1
ATOM 541 N N . VAL A 1 67 ? 20.317 -2.041 4.263 1.00 27.88 67 VAL A N 1
ATOM 542 C CA . VAL A 1 67 ? 19.251 -1.522 5.097 1.00 28.59 67 VAL A CA 1
ATOM 543 C C . VAL A 1 67 ? 17.927 -1.723 4.373 1.00 32.35 67 VAL A C 1
ATOM 544 O O . VAL A 1 67 ? 17.831 -1.460 3.155 1.00 32.00 67 VAL A O 1
ATOM 548 N N . ARG A 1 68 ? 16.921 -2.185 5.124 1.00 30.60 68 ARG A N 1
ATOM 549 C CA . ARG A 1 68 ? 15.596 -2.409 4.573 1.00 34.75 68 ARG A CA 1
ATOM 550 C C . ARG A 1 68 ? 14.668 -1.505 5.348 1.00 35.00 68 ARG A C 1
ATOM 551 O O . ARG A 1 68 ? 14.748 -1.406 6.573 1.00 32.82 68 ARG A O 1
ATOM 559 N N . ASP A 1 69 ? 13.803 -0.830 4.618 1.00 36.90 69 ASP A N 1
ATOM 560 C CA . ASP A 1 69 ? 12.774 -0.023 5.228 1.00 42.33 69 ASP A CA 1
ATOM 561 C C . ASP A 1 69 ? 11.544 -0.878 5.420 1.00 43.82 69 ASP A C 1
ATOM 562 O O . ASP A 1 69 ? 11.075 -1.521 4.481 1.00 47.38 69 ASP A O 1
ATOM 567 N N . GLU A 1 70 ? 11.013 -0.919 6.628 1.00 45.19 70 GLU A N 1
ATOM 568 C CA . GLU A 1 70 ? 9.811 -1.714 6.856 1.00 49.05 70 GLU A CA 1
ATOM 569 C C . GLU A 1 70 ? 8.615 -0.870 7.270 1.00 47.67 70 GLU A C 1
ATOM 570 O O . GLU A 1 70 ? 7.786 -1.308 8.055 1.00 51.15 70 GLU A O 1
ATOM 576 N N . GLY A 1 71 ? 8.528 0.340 6.717 1.00 46.55 71 GLY A N 1
ATOM 577 C CA . GLY A 1 71 ? 7.551 1.332 7.163 1.00 45.07 71 GLY A CA 1
ATOM 578 C C . GLY A 1 71 ? 8.100 2.204 8.277 1.00 42.63 71 GLY A C 1
ATOM 579 O O . GLY A 1 71 ? 9.030 3.006 8.036 1.00 39.45 71 GLY A O 1
ATOM 580 N N . SER A 1 72 ? 7.544 2.045 9.486 1.00 40.13 72 SER A N 1
ATOM 581 C CA . SER A 1 72 ? 7.853 2.968 10.576 1.00 38.75 72 SER A CA 1
ATOM 582 C C . SER A 1 72 ? 9.263 2.746 11.090 1.00 34.88 72 SER A C 1
ATOM 583 O O . SER A 1 72 ? 9.863 3.645 11.688 1.00 28.61 72 SER A O 1
ATOM 586 N N . VAL A 1 73 ? 9.776 1.537 10.891 1.00 32.22 73 VAL A N 1
ATOM 587 C CA . VAL A 1 73 ? 11.164 1.276 11.287 1.00 32.32 73 VAL A CA 1
ATOM 588 C C . VAL A 1 73 ? 11.978 0.706 10.140 1.00 31.83 73 VAL A C 1
ATOM 589 O O . VAL A 1 73 ? 11.416 0.171 9.162 1.00 31.98 73 VAL A O 1
ATOM 593 N N . SER A 1 74 ? 13.306 0.792 10.287 1.00 28.71 74 SER A N 1
ATOM 594 C CA . SER A 1 74 ? 14.232 0.319 9.266 1.00 26.35 74 SER A CA 1
ATOM 595 C C . SER A 1 74 ? 15.187 -0.637 9.973 1.00 27.13 74 SER A C 1
ATOM 596 O O . SER A 1 74 ? 15.260 -0.627 11.200 1.00 24.74 74 SER A O 1
ATOM 599 N N . ASN A 1 75 ? 15.859 -1.508 9.220 1.00 27.25 75 ASN A N 1
ATOM 600 C CA . ASN A 1 75 ? 16.785 -2.445 9.833 1.00 25.48 75 ASN A CA 1
ATOM 601 C C . ASN A 1 75 ? 18.048 -2.535 9.010 1.00 24.10 75 ASN A C 1
ATOM 602 O O . ASN A 1 75 ? 17.993 -2.674 7.784 1.00 25.99 75 ASN A O 1
ATOM 607 N N . TYR A 1 76 ? 19.185 -2.441 9.683 1.00 23.02 76 TYR A N 1
ATOM 608 C CA . TYR A 1 76 ? 20.421 -2.901 9.068 1.00 24.56 76 TYR A CA 1
ATOM 609 C C . TYR A 1 76 ? 20.444 -4.426 9.235 1.00 24.71 76 TYR A C 1
ATOM 610 O O . TYR A 1 76 ? 20.130 -4.933 10.314 1.00 23.99 76 TYR A O 1
ATOM 619 N N . ILE A 1 77 ? 20.841 -5.136 8.178 1.00 27.09 77 ILE A N 1
ATOM 620 C CA . ILE A 1 77 ? 20.876 -6.603 8.159 1.00 25.59 77 ILE A CA 1
ATOM 621 C C . ILE A 1 77 ? 22.243 -7.039 7.623 1.00 29.67 77 ILE A C 1
ATOM 622 O O . ILE A 1 77 ? 22.735 -6.535 6.589 1.00 26.62 77 ILE A O 1
ATOM 627 N N . LEU A 1 78 ? 22.835 -8.012 8.310 1.00 28.07 78 LEU A N 1
ATOM 628 C CA . LEU A 1 78 ? 23.994 -8.699 7.783 1.00 30.03 78 LEU A CA 1
ATOM 629 C C . LEU A 1 78 ? 23.789 -10.211 7.917 1.00 30.87 78 LEU A C 1
ATOM 630 O O . LEU A 1 78 ? 23.605 -10.711 9.030 1.00 30.12 78 LEU A O 1
ATOM 635 N N . SER A 1 79 ? 23.773 -10.905 6.777 1.00 33.72 79 SER A N 1
ATOM 636 C CA . SER A 1 79 ? 23.562 -12.360 6.693 1.00 38.66 79 SER A CA 1
ATOM 637 C C . SER A 1 79 ? 24.763 -13.108 6.109 1.00 39.22 79 SER A C 1
ATOM 638 O O . SER A 1 79 ? 25.002 -14.271 6.456 1.00 40.17 79 SER A O 1
ATOM 641 N N . GLU A 1 80 ? 25.484 -12.468 5.196 1.00 39.13 80 GLU A N 1
ATOM 642 C CA . GLU A 1 80 ? 26.493 -13.190 4.414 1.00 40.27 80 GLU A CA 1
ATOM 643 C C . GLU A 1 80 ? 27.477 -13.796 5.403 1.00 39.99 80 GLU A C 1
ATOM 644 O O . GLU A 1 80 ? 28.052 -13.076 6.211 1.00 37.07 80 GLU A O 1
ATOM 650 N N . ILE A 1 81 ? 27.691 -15.107 5.314 1.00 40.93 81 ILE A N 1
ATOM 651 C CA . ILE A 1 81 ? 28.269 -15.842 6.435 1.00 42.45 81 ILE A CA 1
ATOM 652 C C . ILE A 1 81 ? 29.721 -15.460 6.734 1.00 40.64 81 ILE A C 1
ATOM 653 O O . ILE A 1 81 ? 30.078 -15.227 7.889 1.00 37.57 81 ILE A O 1
ATOM 658 N N . LYS A 1 82 ? 30.556 -15.341 5.703 1.00 41.11 82 LYS A N 1
ATOM 659 C CA . LYS A 1 82 ? 31.933 -14.920 5.939 1.00 40.71 82 LYS A CA 1
ATOM 660 C C . LYS A 1 82 ? 32.135 -13.549 6.591 1.00 38.59 82 LYS A C 1
ATOM 661 O O . LYS A 1 82 ? 32.821 -13.423 7.623 1.00 35.84 82 LYS A O 1
ATOM 667 N N . PRO A 1 83 ? 31.568 -12.488 5.999 1.00 37.75 83 PRO A N 1
ATOM 668 C CA . PRO A 1 83 ? 31.745 -11.215 6.696 1.00 37.12 83 PRO A CA 1
ATOM 669 C C . PRO A 1 83 ? 31.052 -11.136 8.058 1.00 35.01 83 PRO A C 1
ATOM 670 O O . PRO A 1 83 ? 31.524 -10.387 8.922 1.00 34.58 83 PRO A O 1
ATOM 674 N N . LEU A 1 84 ? 29.943 -11.870 8.226 1.00 34.13 84 LEU A N 1
ATOM 675 C CA . LEU A 1 84 ? 29.280 -11.999 9.527 1.00 33.27 84 LEU A CA 1
ATOM 676 C C . LEU A 1 84 ? 30.206 -12.559 10.582 1.00 33.09 84 LEU A C 1
ATOM 677 O O . LEU A 1 84 ? 30.345 -11.985 11.669 1.00 31.55 84 LEU A O 1
ATOM 682 N N . ARG A 1 85 ? 30.908 -13.633 10.218 1.00 34.12 85 ARG A N 1
ATOM 683 C CA . ARG A 1 85 ? 31.872 -14.267 11.094 1.00 36.67 85 ARG A CA 1
ATOM 684 C C . ARG A 1 85 ? 32.981 -13.274 11.438 1.00 36.61 85 ARG A C 1
ATOM 685 O O . ARG A 1 85 ? 33.328 -13.132 12.600 1.00 37.57 85 ARG A O 1
ATOM 693 N N . ASN A 1 86 ? 33.519 -12.561 10.447 1.00 37.81 86 ASN A N 1
ATOM 694 C CA . ASN A 1 86 ? 34.606 -11.615 10.684 1.00 35.85 86 ASN A CA 1
ATOM 695 C C . ASN A 1 86 ? 34.155 -10.446 11.560 1.00 36.63 86 ASN A C 1
ATOM 696 O O . ASN A 1 86 ? 34.875 -10.007 12.454 1.00 36.58 86 ASN A O 1
ATOM 701 N N . PHE A 1 87 ? 32.963 -9.922 11.285 1.00 34.14 87 PHE A N 1
ATOM 702 C CA . PHE A 1 87 ? 32.434 -8.859 12.101 1.00 32.82 87 PHE A CA 1
ATOM 703 C C . PHE A 1 87 ? 32.191 -9.329 13.535 1.00 31.39 87 PHE A C 1
ATOM 704 O O . PHE A 1 87 ? 32.604 -8.657 14.466 1.00 31.73 87 PHE A O 1
ATOM 712 N N . LEU A 1 88 ? 31.473 -10.433 13.730 1.00 34.60 88 LEU A N 1
ATOM 713 C CA . LEU A 1 88 ? 31.138 -10.829 15.112 1.00 33.19 88 LEU A CA 1
ATOM 714 C C . LEU A 1 88 ? 32.394 -11.145 15.895 1.00 34.54 88 LEU A C 1
ATOM 715 O O . LEU A 1 88 ? 32.486 -10.814 17.068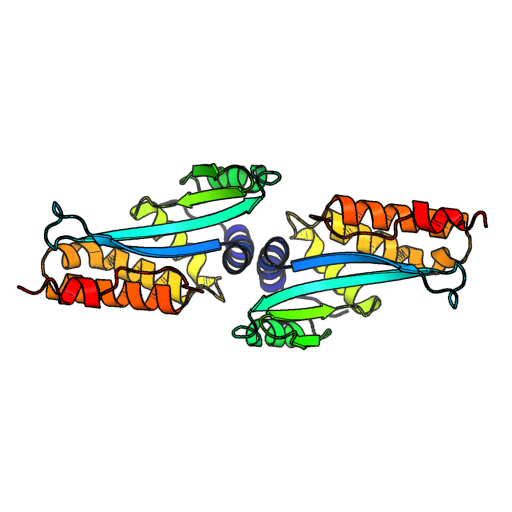 1.00 34.52 88 LEU A O 1
ATOM 720 N N . THR A 1 89 ? 33.383 -11.754 15.237 1.00 35.73 89 THR A N 1
ATOM 721 C CA . THR A 1 89 ? 34.660 -12.064 15.897 1.00 36.24 89 THR A CA 1
ATOM 722 C C . THR A 1 89 ? 35.269 -10.812 16.519 1.00 35.36 89 THR A C 1
ATOM 723 O O . THR A 1 89 ? 35.754 -10.816 17.663 1.00 36.69 89 THR A O 1
ATOM 727 N N . GLN A 1 90 ? 35.216 -9.713 15.773 1.00 34.01 90 GLN A N 1
ATOM 728 C CA . GLN A 1 90 ? 35.755 -8.456 16.272 1.00 35.25 90 GLN A CA 1
ATOM 729 C C . GLN A 1 90 ? 34.911 -7.728 17.317 1.00 31.54 90 GLN A C 1
ATOM 730 O O . GLN A 1 90 ? 35.462 -7.076 18.216 1.00 30.02 90 GLN A O 1
ATOM 736 N N . LEU A 1 91 ? 33.587 -7.840 17.203 1.00 35.47 91 LEU A N 1
ATOM 737 C CA . LEU A 1 91 ? 32.679 -7.111 18.087 1.00 29.98 91 LEU A CA 1
ATOM 738 C C . LEU A 1 91 ? 32.544 -7.825 19.427 1.00 33.12 91 LEU A C 1
ATOM 739 O O . LEU A 1 91 ? 32.358 -7.184 20.477 1.00 33.73 91 LEU A O 1
ATOM 744 N N . GLN A 1 92 ? 32.590 -9.154 19.401 1.00 33.17 92 GLN A N 1
ATOM 745 C CA . GLN A 1 92 ? 32.230 -9.931 20.585 1.00 35.73 92 GLN A CA 1
ATOM 746 C C . GLN A 1 92 ? 32.941 -9.610 21.898 1.00 34.78 92 GLN A C 1
ATOM 747 O O . GLN A 1 92 ? 32.319 -9.626 22.966 1.00 34.09 92 GLN A O 1
ATOM 753 N N . PRO A 1 93 ? 34.244 -9.296 21.841 1.00 35.08 93 PRO A N 1
ATOM 754 C CA . PRO A 1 93 ? 34.967 -8.920 23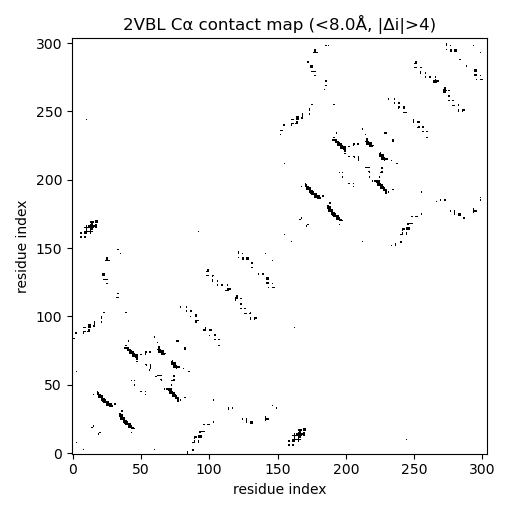.062 1.00 34.48 93 PRO A CA 1
ATOM 755 C C . PRO A 1 93 ? 34.323 -7.751 23.808 1.00 36.07 93 PRO A C 1
ATOM 756 O O . PRO A 1 93 ? 34.521 -7.611 25.015 1.00 34.59 93 PRO A O 1
ATOM 760 N N . PHE A 1 94 ? 33.580 -6.912 23.091 1.00 32.90 94 PHE A N 1
ATOM 761 C CA . PHE A 1 94 ? 33.095 -5.646 23.664 1.00 34.20 94 PHE A CA 1
ATOM 762 C C . PHE A 1 94 ? 31.626 -5.732 24.046 1.00 29.87 94 PHE A C 1
ATOM 763 O O . PHE A 1 94 ? 31.082 -4.824 24.693 1.00 29.59 94 PHE A O 1
ATOM 771 N N . LEU A 1 95 ? 30.964 -6.795 23.607 1.00 27.92 95 LEU A N 1
ATOM 772 C CA . LEU A 1 95 ? 29.571 -7.039 23.999 1.00 28.81 95 LEU A CA 1
ATOM 773 C C . LEU A 1 95 ? 29.455 -7.388 25.484 1.00 30.80 95 LEU A C 1
ATOM 774 O O . LEU A 1 95 ? 30.276 -8.154 26.027 1.00 31.56 95 LEU A O 1
ATOM 779 N N . LYS A 1 96 ? 28.396 -6.876 26.117 1.00 28.57 96 LYS A N 1
ATOM 780 C CA . LYS A 1 96 ? 28.102 -7.165 27.516 1.00 29.01 96 LYS A CA 1
ATOM 781 C C . LYS A 1 96 ? 26.810 -7.946 27.731 1.00 31.56 96 LYS A C 1
ATOM 782 O O . LYS A 1 96 ? 26.729 -8.762 28.668 1.00 33.44 96 LYS A O 1
ATOM 788 N N . LEU A 1 97 ? 25.795 -7.685 26.906 1.00 29.17 97 LEU A N 1
ATOM 789 C CA . LEU A 1 97 ? 24.528 -8.434 27.007 1.00 28.21 97 LEU A CA 1
ATOM 790 C C . LEU A 1 97 ? 24.458 -9.570 26.007 1.00 30.50 97 LEU A C 1
ATOM 791 O O . LEU A 1 97 ? 23.824 -10.588 26.306 1.00 32.17 97 LEU A O 1
ATOM 796 N N . LYS A 1 98 ? 25.066 -9.377 24.828 1.00 28.66 98 LYS A N 1
ATOM 797 C CA . LYS A 1 98 ? 24.901 -10.294 23.691 1.00 29.29 98 LYS A CA 1
ATOM 798 C C . LYS A 1 98 ? 26.169 -11.092 23.369 1.00 29.97 98 LYS A C 1
ATOM 799 O O . LYS A 1 98 ? 26.317 -11.679 22.298 1.00 30.75 98 LYS A O 1
ATOM 805 N N . GLN A 1 99 ? 27.092 -11.134 24.318 1.00 30.48 99 GLN A N 1
ATOM 806 C CA . GLN A 1 99 ? 28.362 -11.815 24.040 1.00 32.92 99 GLN A CA 1
ATOM 807 C C . GLN A 1 99 ? 28.153 -13.321 23.808 1.00 33.64 99 GLN A C 1
ATOM 808 O O . GLN A 1 99 ? 28.708 -13.909 22.875 1.00 34.98 99 GLN A O 1
ATOM 814 N N . LYS A 1 100 ? 27.302 -13.948 24.606 1.00 34.07 100 LYS A N 1
ATOM 815 C CA . LYS A 1 100 ? 27.060 -15.378 24.413 1.00 35.17 100 LYS A CA 1
ATOM 816 C C . LYS A 1 100 ? 26.359 -15.717 23.101 1.00 35.01 100 LYS A C 1
ATOM 817 O O . LYS A 1 100 ? 26.763 -16.680 22.430 1.00 34.61 100 LYS A O 1
ATOM 823 N N . GLN A 1 101 ? 25.322 -14.961 22.727 1.00 30.68 101 GLN A N 1
ATOM 824 C CA . GLN A 1 101 ? 24.720 -15.155 21.416 1.00 29.56 101 GLN A CA 1
ATOM 825 C C . GLN A 1 101 ? 25.774 -15.077 20.299 1.00 30.38 101 GLN A C 1
ATOM 826 O O . GLN A 1 101 ? 25.783 -15.917 19.415 1.00 31.32 101 GLN A O 1
ATOM 832 N N . ALA A 1 102 ? 26.618 -14.047 20.310 1.00 30.65 102 ALA A N 1
ATOM 833 C CA . ALA A 1 102 ? 27.633 -13.867 19.278 1.00 31.79 102 ALA A CA 1
ATOM 834 C C . ALA A 1 102 ? 28.530 -15.097 19.238 1.00 32.92 102 ALA A C 1
ATOM 835 O O . ALA A 1 102 ? 28.850 -15.608 18.166 1.00 34.01 102 ALA A O 1
ATOM 837 N N . ASN A 1 103 ? 28.963 -15.564 20.405 1.00 33.18 103 ASN A N 1
ATOM 838 C CA . ASN A 1 103 ? 29.876 -16.705 20.412 1.00 34.47 103 ASN A CA 1
ATOM 839 C C . ASN A 1 103 ? 29.238 -18.000 19.957 1.00 35.68 103 ASN A C 1
ATOM 840 O O . ASN A 1 103 ? 29.900 -18.786 19.288 1.00 38.73 103 ASN A O 1
ATOM 845 N N . LEU A 1 104 ? 27.958 -18.205 20.260 1.00 35.26 104 LEU A N 1
ATOM 846 C CA . LEU A 1 104 ? 27.163 -19.294 19.665 1.00 35.18 104 LEU A CA 1
ATOM 847 C C . LEU A 1 104 ? 27.020 -19.204 18.146 1.00 35.07 104 LEU A C 1
ATOM 848 O O . LEU A 1 104 ? 27.167 -20.204 17.442 1.00 34.25 104 LEU A O 1
ATOM 853 N N . VAL A 1 105 ? 26.757 -18.003 17.627 1.00 34.02 105 VAL A N 1
ATOM 854 C CA . VAL A 1 105 ? 26.730 -17.836 16.180 1.00 33.03 105 VAL A CA 1
ATOM 855 C C . VAL A 1 105 ? 28.084 -18.251 15.570 1.00 35.54 105 VAL A C 1
ATOM 856 O O . VAL A 1 105 ? 28.131 -18.981 14.572 1.00 34.73 105 VAL A O 1
ATOM 860 N N . LEU A 1 106 ? 29.179 -17.792 16.172 1.00 34.55 106 LEU A N 1
ATOM 861 C CA . LEU A 1 106 ? 30.486 -18.136 15.656 1.00 36.93 106 LEU A CA 1
ATOM 862 C C . LEU A 1 106 ? 30.725 -19.642 15.715 1.00 37.86 106 LEU A C 1
ATOM 863 O O . LEU A 1 106 ? 31.285 -20.227 14.788 1.00 40.53 106 LEU A O 1
ATOM 868 N N . LYS A 1 107 ? 30.295 -20.258 16.808 1.00 36.62 107 LYS A N 1
ATOM 869 C CA . LYS A 1 107 ? 30.381 -21.707 16.995 1.00 41.12 107 LYS A CA 1
ATOM 870 C C . LYS A 1 107 ? 29.634 -22.451 15.901 1.00 40.77 107 LYS A C 1
ATOM 871 O O . LYS A 1 107 ? 30.151 -23.410 15.341 1.00 42.26 107 LYS A O 1
ATOM 877 N N . ILE A 1 108 ? 28.435 -21.984 15.577 1.00 39.41 108 ILE A N 1
ATOM 878 C CA . ILE A 1 108 ? 27.580 -22.620 14.579 1.00 38.28 108 ILE A CA 1
ATOM 879 C C . ILE A 1 108 ? 28.205 -22.510 13.192 1.00 38.70 108 ILE A C 1
ATOM 880 O O . ILE A 1 108 ? 28.167 -23.458 12.405 1.00 38.86 108 ILE A O 1
ATOM 885 N N . THR A 1 109 ? 28.790 -21.343 12.931 1.00 39.06 109 THR A N 1
ATOM 886 C CA . THR A 1 109 ? 29.338 -20.949 11.647 1.00 41.09 109 THR A CA 1
ATOM 887 C C . THR A 1 109 ? 30.557 -21.829 11.359 1.00 44.61 109 THR A C 1
ATOM 888 O O . THR A 1 109 ? 30.794 -22.236 10.219 1.00 46.32 109 THR A O 1
ATOM 892 N N . GLU A 1 110 ? 31.324 -22.122 12.399 1.00 46.14 110 GLU A N 1
ATOM 893 C CA . GLU A 1 110 ? 32.468 -23.016 12.259 1.00 51.13 110 GLU A CA 1
ATOM 894 C C . GLU A 1 110 ? 32.094 -24.447 11.882 1.00 50.17 110 GLU A C 1
ATOM 895 O O . GLU A 1 110 ? 32.851 -25.108 11.169 1.00 52.59 110 GLU A O 1
ATOM 901 N N . GLN A 1 111 ? 30.916 -24.899 12.306 1.00 48.18 111 GLN A N 1
ATOM 902 C CA . GLN A 1 111 ? 30.415 -26.245 12.001 1.00 48.57 111 GLN A CA 1
ATOM 903 C C . GLN A 1 111 ? 29.494 -26.365 10.788 1.00 50.37 111 GLN A C 1
ATOM 904 O O . GLN A 1 111 ? 29.035 -27.465 10.457 1.00 52.41 111 GLN A O 1
ATOM 910 N N . LEU A 1 112 ? 29.206 -25.251 10.120 1.00 50.25 112 LEU A N 1
ATOM 911 C CA . LEU A 1 112 ? 28.220 -25.299 9.041 1.00 51.78 112 LEU A CA 1
ATOM 912 C C . LEU A 1 112 ? 28.622 -26.341 7.990 1.00 53.81 112 LEU A C 1
ATOM 913 O O . LEU A 1 112 ? 27.776 -27.104 7.511 1.00 52.33 112 LEU A O 1
ATOM 918 N N . PRO A 1 113 ? 29.920 -26.393 7.649 1.00 54.89 113 PRO A N 1
ATOM 919 C CA . PRO A 1 113 ? 30.365 -27.459 6.741 1.00 57.43 113 PRO A CA 1
ATOM 920 C C . PRO A 1 113 ? 29.943 -28.855 7.198 1.00 58.69 113 PRO A C 1
ATOM 921 O O . PRO A 1 113 ? 29.254 -29.558 6.463 1.00 59.90 113 PRO A O 1
ATOM 925 N N . SER A 1 114 ? 30.319 -29.247 8.410 1.00 61.72 114 SER A N 1
ATOM 926 C CA . SER A 1 114 ? 29.982 -30.580 8.910 1.00 64.27 114 SER A CA 1
ATOM 927 C C . SER A 1 114 ? 28.493 -30.833 9.120 1.00 65.91 114 SER A C 1
ATOM 928 O O . SER A 1 114 ? 28.067 -31.986 9.169 1.00 65.77 114 SER A O 1
ATOM 931 N N . ALA A 1 115 ? 27.709 -29.768 9.271 1.00 66.75 115 ALA A N 1
ATOM 932 C CA . ALA A 1 115 ? 26.367 -29.887 9.825 1.00 68.55 115 ALA A CA 1
ATOM 933 C C . ALA A 1 115 ? 25.435 -30.680 8.907 1.00 70.59 115 ALA A C 1
ATOM 934 O O . ALA A 1 115 ? 24.420 -31.234 9.340 1.00 71.49 115 ALA A O 1
ATOM 936 N N . LYS A 1 116 ? 25.782 -30.726 7.627 1.00 73.92 116 LYS A N 1
ATOM 937 C CA . LYS A 1 116 ? 25.109 -31.606 6.679 1.00 76.58 116 LYS A CA 1
ATOM 938 C C . LYS A 1 116 ? 25.551 -33.071 6.844 1.00 77.63 116 LYS A C 1
ATOM 939 O O . LYS A 1 116 ? 24.748 -33.998 6.688 1.00 78.37 116 LYS A O 1
ATOM 941 N N . GLU A 1 117 ? 26.824 -33.281 7.169 1.00 77.70 117 GLU A N 1
ATOM 942 C CA . GLU A 1 117 ? 27.395 -34.628 7.196 1.00 77.22 117 GLU A CA 1
ATOM 943 C C . GLU A 1 117 ? 26.392 -35.635 7.750 1.00 76.74 117 GLU A C 1
ATOM 944 O O . GLU A 1 117 ? 26.112 -36.653 7.117 1.00 75.73 117 GLU A O 1
ATOM 946 N N . SER A 1 118 ? 25.848 -35.329 8.926 1.00 76.07 118 SER A N 1
ATOM 947 C CA . SER A 1 118 ? 25.070 -36.280 9.716 1.00 75.01 118 SER A CA 1
ATOM 948 C C . SER A 1 118 ? 23.753 -35.667 10.198 1.00 74.26 118 SER A C 1
ATOM 949 O O . SER A 1 118 ? 23.701 -34.478 10.517 1.00 73.99 118 SER A O 1
ATOM 952 N N . PRO A 1 119 ? 22.684 -36.479 10.252 1.00 73.35 119 PRO A N 1
ATOM 953 C CA . PRO A 1 119 ? 21.456 -36.163 10.990 1.00 72.12 119 PRO A CA 1
ATOM 954 C C . PRO A 1 119 ? 21.694 -35.872 12.476 1.00 70.75 119 PRO A C 1
ATOM 955 O O . PRO A 1 119 ? 21.032 -34.995 13.046 1.00 69.18 119 PRO A O 1
ATOM 959 N N . ASP A 1 120 ? 22.622 -36.600 13.094 1.00 68.19 120 ASP A N 1
ATOM 960 C CA . ASP A 1 120 ? 22.985 -36.350 14.488 1.00 66.72 120 ASP A CA 1
ATOM 961 C C . ASP A 1 120 ? 23.660 -34.996 14.665 1.00 63.80 120 ASP A C 1
ATOM 962 O O . ASP A 1 120 ? 23.387 -34.276 15.627 1.00 62.68 120 ASP A O 1
ATOM 967 N N . LYS A 1 121 ? 24.559 -34.664 13.747 1.00 59.93 121 LYS A N 1
ATOM 968 C CA . LYS A 1 121 ? 25.326 -33.436 13.869 1.00 58.84 121 LYS A CA 1
ATOM 969 C C . LYS A 1 121 ? 24.489 -32.181 13.566 1.00 56.31 121 LYS A C 1
ATOM 970 O O . LYS A 1 121 ? 24.647 -31.156 14.226 1.00 54.17 121 LYS A O 1
ATOM 976 N N . PHE A 1 122 ? 23.596 -32.264 12.582 1.00 53.48 122 PHE A N 1
ATOM 977 C CA . PHE A 1 122 ? 22.666 -31.168 12.323 1.00 50.44 122 PHE A CA 1
ATOM 978 C C . PHE A 1 122 ? 21.822 -30.880 13.568 1.00 50.23 122 PHE A C 1
ATOM 979 O O . PHE A 1 122 ? 21.641 -29.727 13.963 1.00 48.83 122 PHE A O 1
ATOM 987 N N . LEU A 1 123 ? 21.312 -31.943 14.181 1.00 49.55 123 LEU A N 1
ATOM 988 C CA . LEU A 1 123 ? 20.472 -31.836 15.360 1.00 51.47 123 LEU A CA 1
ATOM 989 C C . LEU A 1 123 ? 21.243 -31.145 16.468 1.00 49.85 123 LEU A C 1
ATOM 990 O O . LEU A 1 123 ? 20.708 -30.298 17.189 1.00 50.63 123 LEU A O 1
ATOM 995 N N . GLU A 1 124 ? 22.512 -31.500 16.611 1.00 46.95 124 GLU A N 1
ATOM 996 C CA . GLU A 1 124 ? 23.330 -30.866 17.631 1.00 47.88 124 GLU A CA 1
ATOM 997 C C . GLU A 1 124 ? 23.453 -29.355 17.386 1.00 46.00 124 GLU A C 1
ATOM 998 O O . GLU A 1 124 ? 23.323 -28.538 18.305 1.00 45.55 124 GLU A O 1
ATOM 1004 N N . VAL A 1 125 ? 23.736 -28.978 16.147 1.00 44.85 125 VAL A N 1
ATOM 1005 C CA . VAL A 1 125 ? 23.887 -27.550 15.837 1.00 42.69 125 VAL A CA 1
ATOM 1006 C C . VAL A 1 125 ? 22.555 -26.847 16.088 1.00 41.07 125 VAL A C 1
ATOM 1007 O O . VAL A 1 125 ? 22.523 -25.692 16.533 1.00 41.07 125 VAL A O 1
ATOM 1011 N N . CYS A 1 126 ? 21.457 -27.539 15.793 1.00 38.77 126 CYS A N 1
ATOM 1012 C CA . CYS A 1 126 ? 20.114 -27.032 16.093 1.00 39.97 126 CYS A CA 1
ATOM 1013 C C . CYS A 1 126 ? 19.883 -26.722 17.571 1.00 40.36 126 CYS A C 1
ATOM 1014 O O . CYS A 1 126 ? 19.221 -25.738 17.917 1.00 37.55 126 CYS A O 1
ATOM 1017 N N . THR A 1 127 ? 20.439 -27.533 18.461 1.00 39.88 127 THR A N 1
ATOM 1018 C CA . THR A 1 12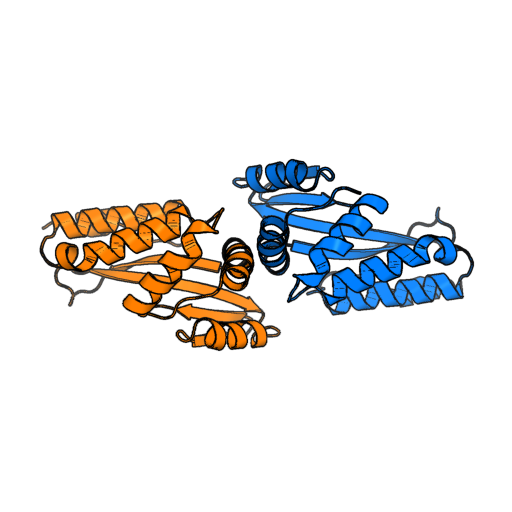7 ? 20.342 -27.177 19.869 1.00 40.61 127 THR A CA 1
ATOM 1019 C C . THR A 1 127 ? 21.134 -25.890 20.139 1.00 41.50 127 THR A C 1
ATOM 1020 O O . THR A 1 127 ? 20.799 -25.139 21.070 1.00 42.57 127 THR A O 1
ATOM 1024 N N . TRP A 1 128 ? 22.161 -25.594 19.345 1.00 38.94 128 TRP A N 1
ATOM 1025 C CA . TRP A 1 128 ? 22.893 -24.348 19.629 1.00 38.80 128 TRP A CA 1
ATOM 1026 C C . TRP A 1 128 ? 22.065 -23.153 19.204 1.00 37.47 128 TRP A C 1
ATOM 1027 O O . TRP A 1 128 ? 22.100 -22.114 19.858 1.00 36.81 128 TRP A O 1
ATOM 1038 N N . VAL A 1 129 ? 21.309 -23.309 18.119 1.00 36.79 129 VAL A N 1
ATOM 1039 C CA . VAL A 1 129 ? 20.253 -22.357 17.784 1.00 34.75 129 VAL A CA 1
ATOM 1040 C C . VAL A 1 129 ? 19.245 -22.179 18.932 1.00 35.61 129 VAL A C 1
ATOM 1041 O O . VAL A 1 129 ? 18.927 -21.046 19.307 1.00 33.76 129 VAL A O 1
ATOM 1045 N N . ASP A 1 130 ? 18.768 -23.280 19.517 1.00 34.33 130 ASP A N 1
ATOM 1046 C CA . ASP A 1 130 ? 17.854 -23.186 20.660 1.00 35.32 130 ASP A CA 1
ATOM 1047 C C . ASP A 1 130 ? 18.463 -22.307 21.758 1.00 36.29 130 ASP A C 1
ATOM 1048 O O . ASP A 1 130 ? 17.769 -21.517 22.418 1.00 32.50 130 ASP A O 1
ATOM 1053 N N . GLN A 1 131 ? 19.759 -22.474 21.992 1.00 34.79 131 GLN A N 1
ATOM 1054 C CA . GLN A 1 131 ? 20.379 -21.749 23.089 1.00 34.13 131 GLN A CA 1
ATOM 1055 C C . GLN A 1 131 ? 20.439 -20.243 22.854 1.00 34.28 131 GLN A C 1
ATOM 1056 O O . GLN A 1 131 ? 20.368 -19.465 23.829 1.00 34.05 131 GLN A O 1
ATOM 1062 N N . ILE A 1 132 ? 20.639 -19.841 21.596 1.00 32.72 132 ILE A N 1
ATOM 1063 C CA . ILE A 1 132 ? 20.635 -18.409 21.255 1.00 29.93 132 ILE A CA 1
ATOM 1064 C C . ILE A 1 132 ? 19.231 -17.847 21.487 1.00 30.00 132 ILE A C 1
ATOM 1065 O O . ILE A 1 132 ? 19.087 -16.788 22.110 1.00 30.01 132 ILE A O 1
ATOM 1070 N N . ALA A 1 133 ? 18.203 -18.546 21.007 1.00 28.69 133 ALA A N 1
ATOM 1071 C CA . ALA A 1 133 ? 16.832 -18.110 21.244 1.00 27.87 133 ALA A CA 1
ATOM 1072 C C . ALA A 1 133 ? 16.510 -17.992 22.742 1.00 31.20 133 ALA A C 1
ATOM 1073 O O . ALA A 1 133 ? 15.815 -17.049 23.163 1.00 32.23 133 ALA A O 1
ATOM 1075 N N . ALA A 1 134 ? 17.024 -18.903 23.559 1.00 30.44 134 ALA A N 1
ATOM 1076 C CA . ALA A 1 134 ? 16.828 -18.834 25.028 1.00 31.77 134 ALA A CA 1
ATOM 1077 C C . ALA A 1 134 ? 17.454 -17.586 25.657 1.00 31.81 134 ALA A C 1
ATOM 1078 O O . ALA A 1 134 ? 16.907 -17.020 26.611 1.00 32.85 134 ALA A O 1
ATOM 1080 N N . LEU A 1 135 ? 18.600 -17.164 25.126 1.00 29.45 135 LEU A N 1
ATOM 1081 C CA . LEU A 1 135 ? 19.285 -15.954 25.580 1.00 29.59 135 LEU A CA 1
ATOM 1082 C C . LEU A 1 135 ? 18.576 -14.683 25.137 1.00 29.68 135 LEU A C 1
ATOM 1083 O O . LEU A 1 135 ? 18.612 -13.684 25.841 1.00 30.96 135 LEU A O 1
ATOM 1088 N N . ASN A 1 136 ? 17.929 -14.736 23.976 1.00 29.08 136 ASN A N 1
ATOM 1089 C CA . ASN A 1 136 ? 17.206 -13.593 23.451 1.00 30.09 136 ASN A CA 1
ATOM 1090 C C . ASN A 1 136 ? 15.897 -13.457 24.207 1.00 30.39 136 ASN A C 1
ATOM 1091 O O . ASN A 1 136 ? 15.517 -14.366 24.955 1.00 31.41 136 ASN A O 1
ATOM 1096 N N . ASP A 1 137 ? 15.208 -12.340 24.010 1.00 28.28 137 ASP A N 1
ATOM 1097 C CA . ASP A 1 137 ? 13.848 -12.193 24.567 1.00 29.50 137 ASP A CA 1
ATOM 1098 C C . ASP A 1 137 ? 12.849 -12.822 23.598 1.00 28.04 137 ASP A C 1
ATOM 1099 O O . ASP A 1 137 ? 12.005 -12.138 23.033 1.00 29.81 137 ASP A O 1
ATOM 1104 N N . SER A 1 138 ? 12.936 -14.134 23.426 1.00 30.69 138 SER A N 1
ATOM 1105 C CA . SER A 1 138 ? 12.219 -14.851 22.383 1.00 30.97 138 SER A CA 1
ATOM 1106 C C . SER A 1 138 ? 10.745 -14.937 22.765 1.00 32.75 138 SER A C 1
ATOM 1107 O O . SER A 1 138 ? 10.406 -15.277 23.908 1.00 33.79 138 SER A O 1
ATOM 1110 N N . LYS A 1 139 ? 9.868 -14.631 21.816 1.00 33.14 139 LYS A N 1
ATOM 1111 C CA . LYS A 1 139 ? 8.421 -14.612 22.115 1.00 31.57 139 LYS A CA 1
ATOM 1112 C C . LYS A 1 139 ? 7.570 -15.279 21.038 1.00 34.10 139 LYS A C 1
ATOM 1113 O O . LYS A 1 139 ? 6.425 -15.660 21.312 1.00 33.94 139 LYS A O 1
ATOM 1119 N N . THR A 1 140 ? 8.079 -15.391 19.812 1.00 32.52 140 THR A N 1
ATOM 1120 C CA . THR A 1 140 ? 7.240 -15.913 18.713 1.00 33.60 140 THR A CA 1
ATOM 1121 C C . THR A 1 140 ? 7.865 -17.138 18.029 1.00 35.42 140 THR A C 1
ATOM 1122 O O . THR A 1 140 ? 7.518 -17.481 16.900 1.00 34.31 140 THR A O 1
ATOM 1126 N N . ARG A 1 141 ? 8.778 -17.814 18.718 1.00 35.64 141 ARG A N 1
ATOM 1127 C CA . ARG A 1 141 ? 9.560 -18.853 18.074 1.00 36.14 141 ARG A CA 1
ATOM 1128 C C . ARG A 1 141 ? 8.673 -20.071 17.846 1.00 36.51 141 ARG A C 1
ATOM 1129 O O . ARG A 1 141 ? 7.829 -20.399 18.676 1.00 36.75 141 ARG A O 1
ATOM 1137 N N . LYS A 1 142 ? 8.879 -20.753 16.727 1.00 36.68 142 LYS A N 1
ATOM 1138 C CA . LYS A 1 142 ? 8.054 -21.925 16.409 1.00 37.50 142 LYS A CA 1
ATOM 1139 C C . LYS A 1 142 ? 8.917 -23.157 16.183 1.00 39.18 142 LYS A C 1
ATOM 1140 O O . LYS A 1 142 ? 8.686 -24.212 16.797 1.00 38.88 142 LYS A O 1
ATOM 1146 N N . THR A 1 143 ? 9.916 -23.035 15.310 1.00 37.30 143 THR A N 1
ATOM 1147 C CA . THR A 1 143 ? 10.676 -24.221 14.913 1.00 38.78 143 THR A CA 1
ATOM 1148 C C . THR A 1 143 ? 11.930 -24.368 15.751 1.00 38.08 143 THR A C 1
ATOM 1149 O O . THR A 1 143 ? 12.782 -23.481 15.771 1.00 39.61 143 THR A O 1
ATOM 1153 N N . THR A 1 144 ? 12.026 -25.497 16.439 1.00 38.20 144 THR A N 1
ATOM 1154 C CA . THR A 1 144 ? 13.107 -25.711 17.403 1.00 39.92 144 THR A CA 1
ATOM 1155 C C . THR A 1 144 ? 13.825 -26.976 16.992 1.00 40.36 144 THR A C 1
ATOM 1156 O O . THR A 1 144 ? 13.374 -27.656 16.068 1.00 41.66 144 THR A O 1
ATOM 1160 N N . SER A 1 145 ? 14.921 -27.302 17.668 1.00 39.11 145 SER A N 1
ATOM 1161 C CA . SER A 1 145 ? 15.564 -28.597 17.451 1.00 43.79 145 SER A CA 1
ATOM 1162 C C . SER A 1 145 ? 14.605 -29.798 17.594 1.00 45.77 145 SER A C 1
ATOM 1163 O O . SER A 1 145 ? 14.741 -30.825 16.896 1.00 46.99 145 SER A O 1
ATOM 1166 N N . GLU A 1 146 ? 13.640 -29.685 18.499 1.00 44.77 146 GLU A N 1
ATOM 1167 C CA . GLU A 1 146 ? 12.688 -30.770 18.691 1.00 47.71 146 GLU A CA 1
ATOM 1168 C C . GLU A 1 146 ? 11.761 -30.901 17.480 1.00 48.01 146 GLU A C 1
ATOM 1169 O O . GLU A 1 146 ? 11.359 -32.004 17.117 1.00 48.09 146 GLU A O 1
ATOM 1171 N N . THR A 1 147 ? 11.435 -29.790 16.833 1.00 47.84 147 THR A N 1
ATOM 1172 C CA . THR A 1 147 ? 10.706 -29.870 15.583 1.00 48.54 147 THR A CA 1
ATOM 1173 C C . THR A 1 147 ? 11.509 -30.652 14.559 1.00 50.06 147 THR A C 1
ATOM 1174 O O . THR A 1 147 ? 10.972 -31.530 13.864 1.00 51.93 147 THR A O 1
ATOM 1178 N N . VAL A 1 148 ? 12.792 -30.320 14.466 1.00 49.04 148 VAL A N 1
ATOM 1179 C CA . VAL A 1 148 ? 13.694 -31.028 13.571 1.00 47.76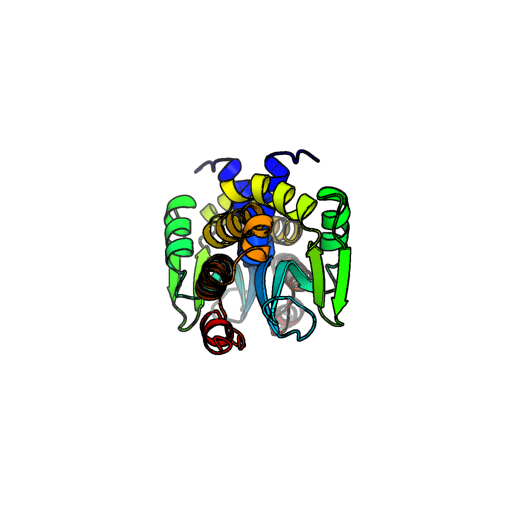 148 VAL A CA 1
ATOM 1180 C C . VAL A 1 148 ? 13.663 -32.534 13.851 1.00 49.56 148 VAL A C 1
ATOM 1181 O O . VAL A 1 148 ? 13.592 -33.343 12.921 1.00 47.17 148 VAL A O 1
ATOM 1185 N N . ARG A 1 149 ? 13.710 -32.902 15.128 1.00 51.83 149 ARG A N 1
ATOM 1186 C CA . ARG A 1 149 ? 13.882 -34.304 15.520 1.00 54.46 149 ARG A CA 1
ATOM 1187 C C . ARG A 1 149 ? 12.763 -35.216 15.017 1.00 57.49 149 ARG A C 1
ATOM 1188 O O . ARG A 1 149 ? 13.009 -36.390 14.743 1.00 57.89 149 ARG A O 1
ATOM 1196 N N . ALA A 1 150 ? 11.547 -34.697 14.852 1.00 60.79 150 ALA A N 1
ATOM 1197 C CA . ALA A 1 150 ? 10.632 -35.281 13.854 1.00 65.47 150 ALA A CA 1
ATOM 1198 C C . ALA A 1 150 ? 11.186 -35.292 12.400 1.00 67.69 150 ALA A C 1
ATOM 1199 O O . ALA A 1 150 ? 10.470 -35.091 11.410 1.00 67.10 150 ALA A O 1
ATOM 1201 N N . VAL A 1 151 ? 12.493 -35.525 12.297 1.00 70.31 151 VAL A N 1
ATOM 1202 C CA . VAL A 1 151 ? 13.136 -36.164 11.151 1.00 70.74 151 VAL A CA 1
ATOM 1203 C C . VAL A 1 151 ? 13.226 -37.675 11.401 1.00 73.22 151 VAL A C 1
ATOM 1204 O O . VAL A 1 151 ? 13.669 -38.437 10.535 1.00 74.87 151 VAL A O 1
ATOM 1208 N N . LEU A 1 152 ? 12.828 -38.110 12.595 1.00 73.84 152 LEU A N 1
ATOM 1209 C CA . LEU A 1 152 ? 12.716 -39.535 12.883 1.00 75.41 152 LEU A CA 1
ATOM 1210 C C . LEU A 1 152 ? 11.524 -40.113 12.129 1.00 76.88 152 LEU A C 1
ATOM 1211 O O . LEU A 1 152 ? 11.300 -41.323 12.140 1.00 76.92 152 LEU A O 1
ATOM 1216 N N . ASP A 1 153 ? 10.755 -39.229 11.498 1.00 78.34 153 ASP A N 1
ATOM 1217 C CA . ASP A 1 153 ? 10.258 -39.432 10.135 1.00 79.65 153 ASP A CA 1
ATOM 1218 C C . ASP A 1 153 ? 8.741 -39.396 10.123 1.00 80.71 153 ASP A C 1
ATOM 1219 O O . ASP A 1 153 ? 8.116 -38.641 10.871 1.00 81.03 153 ASP A O 1
ATOM 1225 N N . ASN B 2 2 ? 34.618 15.988 41.324 1.00 54.80 2 ASN B N 1
ATOM 1226 C CA . ASN B 2 2 ? 34.046 15.418 40.067 1.00 53.55 2 ASN B CA 1
ATOM 1227 C C . ASN B 2 2 ? 34.726 14.125 39.626 1.00 49.75 2 ASN B C 1
ATOM 1228 O O . ASN B 2 2 ? 35.877 14.124 39.211 1.00 49.35 2 ASN B O 1
ATOM 1233 N N . THR B 2 3 ? 33.984 13.028 39.695 1.00 46.51 3 THR B N 1
ATOM 1234 C CA . THR B 2 3 ? 34.443 11.741 39.188 1.00 42.85 3 THR B CA 1
ATOM 1235 C C . THR B 2 3 ? 34.867 11.828 37.726 1.00 39.67 3 THR B C 1
ATOM 1236 O O . THR B 2 3 ? 34.160 12.393 36.886 1.00 38.55 3 THR B O 1
ATOM 1240 N N . LYS B 2 4 ? 36.027 11.262 37.408 1.00 37.25 4 LYS B N 1
ATOM 1241 C CA . LYS B 2 4 ? 36.469 11.225 36.025 1.00 35.29 4 LYS B CA 1
ATOM 1242 C C . LYS B 2 4 ? 36.169 9.811 35.528 1.00 33.04 4 LYS B C 1
ATOM 1243 O O . LYS B 2 4 ? 36.498 8.836 36.197 1.00 36.99 4 LYS B O 1
ATOM 1249 N N . TYR B 2 5 ? 35.490 9.675 34.396 1.00 30.94 5 TYR B N 1
ATOM 1250 C CA . TYR B 2 5 ? 35.153 8.344 33.885 1.00 26.57 5 TYR B CA 1
ATOM 1251 C C . TYR B 2 5 ? 36.150 7.995 32.797 1.00 29.24 5 TYR B C 1
ATOM 1252 O O . TYR B 2 5 ? 36.570 8.871 32.018 1.00 30.30 5 TYR B O 1
ATOM 1261 N N . ASN B 2 6 ? 36.516 6.718 32.737 1.00 27.97 6 ASN B N 1
ATOM 1262 C CA . ASN B 2 6 ? 37.418 6.261 31.705 1.00 26.84 6 ASN B CA 1
ATOM 1263 C C . ASN B 2 6 ? 36.812 6.095 30.317 1.00 27.67 6 ASN B C 1
ATOM 1264 O O . ASN B 2 6 ? 35.599 5.830 30.141 1.00 25.79 6 ASN B O 1
ATOM 1269 N N . LYS B 2 7 ? 37.651 6.256 29.309 1.00 24.66 7 LYS B N 1
ATOM 1270 C CA . LYS B 2 7 ? 37.198 6.419 27.917 1.00 26.00 7 LYS B CA 1
ATOM 1271 C C . LYS B 2 7 ? 36.494 5.194 27.338 1.00 27.89 7 LYS B C 1
ATOM 1272 O O . LYS B 2 7 ? 35.487 5.304 26.627 1.00 25.43 7 LYS B O 1
ATOM 1278 N N . GLU B 2 8 ? 37.005 4.004 27.607 1.00 25.77 8 GLU B N 1
ATOM 1279 C CA . GLU B 2 8 ? 36.323 2.830 27.022 1.00 26.20 8 GLU B CA 1
ATOM 1280 C C . GLU B 2 8 ? 34.949 2.591 27.616 1.00 27.20 8 GLU B C 1
ATOM 1281 O O . GLU B 2 8 ? 34.024 2.187 26.896 1.00 27.41 8 GLU B O 1
ATOM 1287 N N . PHE B 2 9 ? 34.823 2.861 28.910 1.00 24.64 9 PHE B N 1
ATOM 1288 C CA . PHE B 2 9 ? 33.516 2.854 29.549 1.00 24.32 9 PHE B CA 1
ATOM 1289 C C . PHE B 2 9 ? 32.562 3.860 28.893 1.00 26.72 9 PHE B C 1
ATOM 1290 O O . PHE B 2 9 ? 31.385 3.541 28.607 1.00 25.54 9 PHE B O 1
ATOM 1298 N N . LEU B 2 10 ? 33.036 5.082 28.693 1.00 22.96 10 LEU B N 1
ATOM 1299 C CA . LEU B 2 10 ? 32.155 6.120 28.103 1.00 24.01 10 LEU B CA 1
ATOM 1300 C C . LEU B 2 10 ? 31.768 5.788 26.664 1.00 25.02 10 LEU B C 1
ATOM 1301 O O . LEU B 2 10 ? 30.644 6.057 26.230 1.00 26.30 10 LEU B O 1
ATOM 1306 N N . LEU B 2 11 ? 32.700 5.218 25.902 1.00 24.06 11 LEU B N 1
ATOM 1307 C CA . LEU B 2 11 ? 32.422 4.830 24.513 1.00 24.12 11 LEU B CA 1
ATOM 1308 C C . LEU B 2 11 ? 31.317 3.798 24.447 1.00 24.99 11 LEU B C 1
ATOM 1309 O O . LEU B 2 11 ? 30.361 3.983 23.688 1.00 22.67 11 LEU B O 1
ATOM 1314 N N . TYR B 2 12 ? 31.478 2.695 25.187 1.00 22.40 12 TYR B N 1
ATOM 1315 C CA . TYR B 2 12 ? 30.436 1.680 25.220 1.00 22.95 12 TYR B CA 1
ATOM 1316 C C . TYR B 2 12 ? 29.114 2.278 25.716 1.00 22.08 12 TYR B C 1
ATOM 1317 O O . TYR B 2 12 ? 28.035 2.001 25.154 1.00 22.54 12 TYR B O 1
ATOM 1326 N N . LEU B 2 13 ? 29.168 3.059 26.797 1.00 21.59 13 LEU B N 1
ATOM 1327 C CA . LEU B 2 13 ? 27.932 3.544 27.409 1.00 20.30 13 LEU B CA 1
ATOM 1328 C C . LEU B 2 13 ? 27.257 4.513 26.447 1.00 22.36 13 LEU B C 1
ATOM 1329 O O . LEU B 2 13 ? 26.023 4.569 26.353 1.00 22.02 13 LEU B O 1
ATOM 1334 N N . ALA B 2 14 ? 28.035 5.308 25.728 1.00 20.47 14 ALA B N 1
ATOM 1335 C CA . ALA B 2 14 ? 27.402 6.205 24.745 1.00 23.71 14 ALA B CA 1
ATOM 1336 C C . ALA B 2 14 ? 26.566 5.427 23.695 1.00 23.80 14 ALA B C 1
ATOM 1337 O O . ALA B 2 14 ? 25.429 5.829 23.331 1.00 22.57 14 ALA B O 1
ATOM 1339 N N . GLY B 2 15 ? 27.101 4.306 23.208 1.00 21.88 15 GLY B N 1
ATOM 1340 C CA . GLY B 2 15 ? 26.336 3.449 22.299 1.00 22.19 15 GLY B CA 1
ATOM 1341 C C . GLY B 2 15 ? 25.080 2.941 22.977 1.00 22.47 15 GLY B C 1
ATOM 1342 O O . GLY B 2 15 ? 23.975 2.978 22.400 1.00 20.65 15 GLY B O 1
ATOM 1343 N N . PHE B 2 16 ? 25.221 2.444 24.200 1.00 21.30 16 PHE B N 1
ATOM 1344 C CA . PHE B 2 16 ? 24.046 1.859 24.878 1.00 20.01 16 PHE B CA 1
ATOM 1345 C C . PHE B 2 16 ? 22.964 2.915 25.151 1.00 22.15 16 PHE B C 1
ATOM 1346 O O . PHE B 2 16 ? 21.764 2.651 25.022 1.00 20.14 16 PHE B O 1
ATOM 1354 N N . VAL B 2 17 ? 23.407 4.095 25.552 1.00 21.01 17 VAL B N 1
ATOM 1355 C CA . VAL B 2 17 ? 22.504 5.225 25.792 1.00 20.90 17 VAL B CA 1
ATOM 1356 C C . VAL B 2 17 ? 21.802 5.696 24.505 1.00 23.86 17 VAL B C 1
ATOM 1357 O O . VAL B 2 17 ? 20.573 5.932 24.514 1.00 23.09 17 VAL B O 1
ATOM 1361 N N . ASP B 2 18 ? 22.538 5.848 23.404 1.00 20.55 18 ASP B N 1
ATOM 1362 C CA . ASP B 2 18 ? 21.898 6.183 22.130 1.00 21.81 18 ASP B CA 1
ATOM 1363 C C . ASP B 2 18 ? 20.833 5.140 21.765 1.00 21.87 18 ASP B C 1
ATOM 1364 O O . ASP B 2 18 ? 19.815 5.474 21.145 1.00 24.20 18 ASP B O 1
ATOM 1369 N N . ALA B 2 19 ? 21.032 3.892 22.178 1.00 20.33 19 ALA B N 1
ATOM 1370 C CA . ALA B 2 19 ? 20.011 2.849 21.914 1.00 20.56 19 ALA B CA 1
ATOM 1371 C C . ALA B 2 19 ? 18.858 2.847 22.923 1.00 20.87 19 ALA B C 1
ATOM 1372 O O . ALA B 2 19 ? 17.686 3.093 22.536 1.00 24.41 19 ALA B O 1
ATOM 1374 N N . ASP B 2 20 ? 19.155 2.610 24.208 1.00 20.22 20 ASP B N 1
ATOM 1375 C CA . ASP B 2 20 ? 18.090 2.332 25.191 1.00 19.88 20 ASP B CA 1
ATOM 1376 C C . ASP B 2 20 ? 17.913 3.450 26.229 1.00 20.87 20 ASP B C 1
ATOM 1377 O O . ASP B 2 20 ? 17.133 3.323 27.176 1.00 22.75 20 ASP B O 1
ATOM 1382 N N . GLY B 2 21 ? 18.659 4.536 26.082 1.00 19.50 21 GLY B N 1
ATOM 1383 C CA . GLY B 2 21 ? 18.640 5.588 27.066 1.00 19.46 21 GLY B CA 1
ATOM 1384 C C . GLY B 2 21 ? 17.684 6.702 26.681 1.00 19.36 21 GLY B C 1
ATOM 1385 O O . GLY B 2 21 ? 17.144 6.720 25.565 1.00 20.74 21 GLY B O 1
ATOM 1386 N N . SER B 2 22 ? 17.513 7.667 27.578 1.00 20.49 22 SER B N 1
ATOM 1387 C CA . SER B 2 22 ? 16.591 8.779 27.319 1.00 21.56 22 SER B CA 1
ATOM 1388 C C . SER B 2 22 ? 17.122 9.975 28.104 1.00 23.15 22 SER B C 1
ATOM 1389 O O . SER B 2 22 ? 17.475 9.855 29.287 1.00 23.78 22 SER B O 1
ATOM 1392 N N . ILE B 2 23 ? 17.265 11.106 27.423 1.00 22.52 23 ILE B N 1
ATOM 1393 C CA . ILE B 2 23 ? 17.614 12.365 28.072 1.00 22.36 23 ILE B CA 1
ATOM 1394 C C . ILE B 2 23 ? 16.387 13.266 28.028 1.00 25.42 23 ILE B C 1
ATOM 1395 O O . ILE B 2 23 ? 15.942 13.659 26.947 1.00 24.03 23 ILE B O 1
ATOM 1400 N N . ILE B 2 24 ? 15.790 13.459 29.205 1.00 24.75 24 ILE B N 1
ATOM 1401 C CA . ILE B 2 24 ? 14.396 13.940 29.345 1.00 25.38 24 ILE B CA 1
ATOM 1402 C C . ILE B 2 24 ? 14.445 15.318 29.981 1.00 25.20 24 ILE B C 1
ATOM 1403 O O . ILE B 2 24 ? 14.994 15.507 31.080 1.00 25.67 24 ILE B O 1
ATOM 1408 N N . ALA B 2 25 ? 13.885 16.296 29.280 1.00 24.37 25 ALA B N 1
ATOM 1409 C CA . ALA B 2 25 ? 13.719 17.601 29.874 1.00 23.72 25 ALA B CA 1
ATOM 1410 C C . ALA B 2 25 ? 12.224 17.950 29.954 1.00 22.59 25 ALA B C 1
ATOM 1411 O O . ALA B 2 25 ? 11.464 17.819 28.956 1.00 24.19 25 ALA B O 1
ATOM 1413 N N . GLN B 2 26 ? 11.794 18.392 31.129 1.00 22.76 26 GLN B N 1
ATOM 1414 C CA . GLN B 2 26 ? 10.356 18.672 31.331 1.00 22.94 26 GLN B CA 1
ATOM 1415 C C . GLN B 2 26 ? 10.133 20.023 31.964 1.00 24.29 26 GLN B C 1
ATOM 1416 O O . GLN B 2 26 ? 10.999 20.509 32.715 1.00 27.24 26 GLN B O 1
ATOM 1422 N N . ILE B 2 27 ? 8.977 20.627 31.654 1.00 25.30 27 ILE B N 1
ATOM 1423 C CA . ILE B 2 27 ? 8.511 21.825 32.357 1.00 26.55 27 ILE B CA 1
ATOM 1424 C C . ILE B 2 27 ? 7.291 21.361 33.150 1.00 28.81 27 ILE B C 1
ATOM 1425 O O . ILE B 2 27 ? 6.372 20.768 32.575 1.00 30.38 27 ILE B O 1
ATOM 1430 N N . ALA B 2 28 ? 7.295 21.560 34.462 1.00 27.20 28 ALA B N 1
ATOM 1431 C CA . ALA B 2 28 ? 6.197 21.081 35.295 1.00 28.03 28 ALA B CA 1
ATOM 1432 C C . ALA B 2 28 ? 5.498 22.246 35.971 1.00 30.37 28 ALA B C 1
ATOM 1433 O O . ALA B 2 28 ? 6.136 23.021 36.677 1.00 29.94 28 ALA B O 1
ATOM 1435 N N . PRO B 2 29 ? 4.172 22.368 35.777 1.00 32.50 29 PRO B N 1
ATOM 1436 C CA . PRO B 2 29 ? 3.485 23.448 36.479 1.00 33.43 29 PRO B CA 1
ATOM 1437 C C . PRO B 2 29 ? 3.632 23.269 37.970 1.00 35.27 29 PRO B C 1
ATOM 1438 O O . PRO B 2 29 ? 3.590 22.141 38.480 1.00 36.08 29 PRO B O 1
ATOM 1442 N N . ASN B 2 30 ? 3.807 24.379 38.675 1.00 35.54 30 ASN B N 1
ATOM 1443 C CA . ASN B 2 30 ? 3.812 24.275 40.100 1.00 38.07 30 ASN B CA 1
ATOM 1444 C C . ASN B 2 30 ? 3.681 25.642 40.759 1.00 39.18 30 ASN B C 1
ATOM 1445 O O . ASN B 2 30 ? 4.513 26.518 40.546 1.00 37.60 30 ASN B O 1
ATOM 1450 N N . GLN B 2 31 ? 2.598 25.818 41.511 1.00 43.37 31 GLN B N 1
ATOM 1451 C CA . GLN B 2 31 ? 2.165 27.140 41.920 1.00 45.37 31 GLN B CA 1
ATOM 1452 C C . GLN B 2 31 ? 3.141 27.755 42.901 1.00 43.66 31 GLN B C 1
ATOM 1453 O O . GLN B 2 31 ? 3.197 28.972 42.997 1.00 43.18 31 GLN B O 1
ATOM 1459 N N . SER B 2 32 ? 3.906 26.933 43.615 1.00 41.37 32 SER B N 1
ATOM 1460 C CA . SER B 2 32 ? 4.876 27.476 44.571 1.00 42.56 32 SER B CA 1
ATOM 1461 C C . SER B 2 32 ? 6.231 27.924 43.995 1.00 41.94 32 SER B C 1
ATOM 1462 O O . SER B 2 32 ? 7.046 28.476 44.733 1.00 42.31 32 SER B O 1
ATOM 1465 N N . SER B 2 33 ? 6.483 27.680 42.704 1.00 40.67 33 SER B N 1
ATOM 1466 C CA . SER B 2 33 ? 7.688 28.194 42.046 1.00 37.71 33 SER B CA 1
ATOM 1467 C C . SER B 2 33 ? 7.455 29.616 41.571 1.00 38.17 33 SER B C 1
ATOM 1468 O O . SER B 2 33 ? 6.324 29.980 41.258 1.00 36.90 33 SER B O 1
ATOM 1471 N N . LYS B 2 34 ? 8.525 30.405 41.497 1.00 38.05 34 LYS B N 1
ATOM 1472 C CA . LYS B 2 34 ? 8.423 31.819 41.131 1.00 40.55 34 LYS B CA 1
ATOM 1473 C C . LYS B 2 34 ? 7.663 32.080 39.817 1.00 41.45 34 LYS B C 1
ATOM 1474 O O . LYS B 2 34 ? 6.799 32.975 39.743 1.00 39.99 34 LYS B O 1
ATOM 1480 N N . PHE B 2 35 ? 7.987 31.308 38.785 1.00 38.72 35 PHE B N 1
ATOM 1481 C CA . PHE B 2 35 ? 7.301 31.448 37.501 1.00 37.75 35 PHE B CA 1
ATOM 1482 C C . PHE B 2 35 ? 6.238 30.368 37.296 1.00 37.12 35 PHE B C 1
ATOM 1483 O O . PHE B 2 35 ? 5.808 30.121 36.170 1.00 38.14 35 PHE B O 1
ATOM 1491 N N . LYS B 2 36 ? 5.776 29.783 38.401 1.00 35.59 36 LYS B N 1
ATOM 1492 C CA . LYS B 2 36 ? 4.642 28.848 38.433 1.00 35.81 36 LYS B CA 1
ATOM 1493 C C . LYS B 2 36 ? 4.945 27.556 37.694 1.00 33.97 36 LYS B C 1
ATOM 1494 O O . LYS B 2 36 ? 4.048 26.753 37.411 1.00 34.35 36 LYS B O 1
ATOM 1500 N N . HIS B 2 37 ? 6.220 27.380 37.383 1.00 30.91 37 HIS B N 1
ATOM 1501 C CA . HIS B 2 37 ? 6.712 26.147 36.775 1.00 30.13 37 HIS B CA 1
ATOM 1502 C C . HIS B 2 37 ? 8.093 25.831 37.299 1.00 29.40 37 HIS B C 1
ATOM 1503 O O . HIS B 2 37 ? 8.859 26.749 37.653 1.00 27.49 37 HIS B O 1
ATOM 1510 N N . ARG B 2 38 ? 8.427 24.540 37.301 1.00 27.63 38 ARG B N 1
ATOM 1511 C CA . ARG B 2 38 ? 9.821 24.159 37.536 1.00 27.90 38 ARG B CA 1
ATOM 1512 C C . ARG B 2 38 ? 10.357 23.313 36.388 1.00 28.70 38 ARG B C 1
ATOM 1513 O O . ARG B 2 38 ? 9.583 22.759 35.600 1.00 28.63 38 ARG B O 1
ATOM 1521 N N . LEU B 2 39 ? 11.686 23.218 36.285 1.00 26.58 39 LEU B N 1
ATOM 1522 C CA . LEU B 2 39 ? 12.313 22.366 35.263 1.00 28.78 39 LEU B CA 1
ATOM 1523 C C . LEU B 2 39 ? 12.793 21.043 35.842 1.00 28.16 39 LEU B C 1
ATOM 1524 O O . LEU B 2 39 ? 13.217 20.974 36.999 1.00 31.02 39 LEU B O 1
ATOM 1529 N N . LYS B 2 40 ? 12.712 19.981 35.051 1.00 27.53 40 LYS B N 1
ATOM 1530 C CA . LYS B 2 40 ? 13.206 18.683 35.488 1.00 29.45 40 LYS B CA 1
ATOM 1531 C C . LYS B 2 40 ? 14.069 18.184 34.360 1.00 27.74 40 LYS B C 1
ATOM 1532 O O . LYS B 2 40 ? 13.654 18.180 33.212 1.00 27.83 40 LYS B O 1
ATOM 1538 N N . LEU B 2 41 ? 15.245 17.693 34.717 1.00 27.14 41 LEU B N 1
ATOM 1539 C CA . LEU B 2 41 ? 16.182 17.139 33.747 1.00 26.50 41 LEU B CA 1
ATOM 1540 C C . LEU B 2 41 ? 16.574 15.772 34.295 1.00 26.63 41 LEU B C 1
ATOM 1541 O O . LEU B 2 41 ? 17.010 15.666 35.458 1.00 26.34 41 LEU B O 1
ATOM 1546 N N . THR B 2 42 ? 16.396 14.739 33.475 1.00 25.12 42 THR B N 1
ATOM 1547 C CA . THR B 2 42 ? 16.559 13.339 33.902 1.00 24.50 42 THR B CA 1
ATOM 1548 C C . THR B 2 42 ? 17.329 12.570 32.843 1.00 23.59 42 THR B C 1
ATOM 1549 O O . THR B 2 42 ? 17.020 12.653 31.652 1.00 25.33 42 THR B O 1
ATOM 1553 N N . PHE B 2 43 ? 18.372 11.849 33.260 1.00 24.56 43 PHE B N 1
ATOM 1554 C CA . PHE B 2 43 ? 19.019 10.856 32.426 1.00 21.06 43 PHE B CA 1
ATOM 1555 C C . PHE B 2 43 ? 18.489 9.467 32.877 1.00 22.66 43 PHE B C 1
ATOM 1556 O O . PHE B 2 43 ? 18.500 9.118 34.068 1.00 23.93 43 PHE B O 1
ATOM 1564 N N . GLN B 2 44 ? 18.000 8.686 31.921 1.00 21.27 44 GLN B N 1
ATOM 1565 C CA . GLN B 2 44 ? 17.398 7.406 32.234 1.00 21.55 44 GLN B CA 1
ATOM 1566 C C . GLN B 2 44 ? 17.940 6.328 31.296 1.00 20.48 44 GLN B C 1
ATOM 1567 O O . GLN B 2 44 ? 18.191 6.580 30.112 1.00 20.87 44 GLN B O 1
ATOM 1573 N N . VAL B 2 45 ? 18.123 5.116 31.811 1.00 19.50 45 VAL B N 1
ATOM 1574 C CA . VAL B 2 45 ? 18.401 3.986 30.937 1.00 20.78 45 VAL B CA 1
ATOM 1575 C C . VAL B 2 45 ? 17.431 2.862 31.313 1.00 21.83 45 VAL B C 1
ATOM 1576 O O . VAL B 2 45 ? 17.357 2.466 32.475 1.00 22.85 45 VAL B O 1
ATOM 1580 N N . THR B 2 46 ? 16.655 2.395 30.346 1.00 20.00 46 THR B N 1
ATOM 1581 C CA . THR B 2 46 ? 15.585 1.415 30.640 1.00 18.74 46 THR B CA 1
ATOM 1582 C C . THR B 2 46 ? 16.076 0.018 30.251 1.00 19.60 46 THR B C 1
ATOM 1583 O O . THR B 2 46 ? 16.818 -0.140 29.262 1.00 21.32 46 THR B O 1
ATOM 1587 N N . GLN B 2 47 ? 15.708 -0.991 31.037 1.00 19.81 47 GLN B N 1
ATOM 1588 C CA . GLN B 2 47 ? 15.966 -2.363 30.652 1.00 21.77 47 GLN B CA 1
ATOM 1589 C C . GLN B 2 47 ? 14.956 -3.310 31.319 1.00 20.88 47 GLN B C 1
ATOM 1590 O O . GLN B 2 47 ? 14.558 -3.115 32.466 1.00 21.95 47 GLN B O 1
ATOM 1596 N N . LYS B 2 48 ? 14.602 -4.364 30.605 1.00 22.65 48 LYS B N 1
ATOM 1597 C CA . LYS B 2 48 ? 13.809 -5.467 31.171 1.00 24.49 48 LYS B CA 1
ATOM 1598 C C . LYS B 2 48 ? 14.341 -5.852 32.536 1.00 26.12 48 LYS B C 1
ATOM 1599 O O . LYS B 2 48 ? 15.565 -5.946 32.739 1.00 25.66 48 LYS B O 1
ATOM 1605 N N . THR B 2 49 ? 13.448 -6.081 33.488 1.00 26.49 49 THR B N 1
ATOM 1606 C CA . THR B 2 49 ? 13.885 -6.359 34.867 1.00 28.07 49 THR B CA 1
ATOM 1607 C C . THR B 2 49 ? 14.796 -7.576 35.037 1.00 28.24 49 THR B C 1
ATOM 1608 O O . THR B 2 49 ? 15.656 -7.606 35.918 1.00 28.31 49 THR B O 1
ATOM 1612 N N . GLN B 2 50 ? 14.635 -8.557 34.157 1.00 27.85 50 GLN B N 1
ATOM 1613 C CA . GLN B 2 50 ? 15.547 -9.705 34.069 1.00 32.29 50 GLN B CA 1
ATOM 1614 C C . GLN B 2 50 ? 17.006 -9.237 34.010 1.00 30.41 50 GLN B C 1
ATOM 1615 O O . GLN B 2 50 ? 17.915 -9.934 34.475 1.00 30.12 50 GLN B O 1
ATOM 1621 N N . ARG B 2 51 ? 17.220 -8.081 33.392 1.00 24.18 51 ARG B N 1
ATOM 1622 C CA . ARG B 2 51 ? 18.575 -7.547 33.220 1.00 27.62 51 ARG B CA 1
ATOM 1623 C C . ARG B 2 51 ? 18.879 -6.361 34.127 1.00 26.53 51 ARG B C 1
ATOM 1624 O O . ARG B 2 51 ? 19.756 -5.536 33.813 1.00 28.64 51 ARG B O 1
ATOM 1632 N N . ARG B 2 52 ? 18.167 -6.285 35.249 1.00 26.50 52 ARG B N 1
ATOM 1633 C CA . ARG B 2 52 ? 18.392 -5.238 36.236 1.00 27.23 52 ARG B CA 1
ATOM 1634 C C . ARG B 2 52 ? 19.857 -5.258 36.697 1.00 27.83 52 ARG B C 1
ATOM 1635 O O . ARG B 2 52 ? 20.427 -4.226 36.988 1.00 27.11 52 ARG B O 1
ATOM 1643 N N . TRP B 2 53 ? 20.477 -6.428 36.718 1.00 26.55 53 TRP B N 1
ATOM 1644 C CA . TRP B 2 53 ? 21.890 -6.505 37.159 1.00 26.01 53 TRP B CA 1
ATOM 1645 C C . TRP B 2 53 ? 22.795 -5.530 36.383 1.00 25.70 53 TRP B C 1
ATOM 1646 O O . TRP B 2 53 ? 23.754 -4.997 36.926 1.00 27.24 53 TRP B O 1
ATOM 1657 N N . PHE B 2 54 ? 22.497 -5.331 35.103 1.00 24.16 54 PHE B N 1
ATOM 1658 C CA . PHE B 2 54 ? 23.275 -4.468 34.222 1.00 23.81 54 PHE B CA 1
ATOM 1659 C C . PHE B 2 54 ? 23.097 -3.012 34.670 1.00 24.59 54 PHE B C 1
ATOM 1660 O O . PHE B 2 54 ? 24.045 -2.234 34.727 1.00 23.20 54 PHE B O 1
ATOM 1668 N N . LEU B 2 55 ? 21.884 -2.637 35.043 1.00 22.12 55 LEU B N 1
ATOM 1669 C CA . LEU B 2 55 ? 21.662 -1.299 35.591 1.00 23.15 55 LEU B CA 1
ATOM 1670 C C . LEU B 2 55 ? 22.293 -1.136 36.987 1.00 24.75 55 LEU B C 1
ATOM 1671 O O . LEU B 2 55 ? 22.791 -0.057 37.322 1.00 24.34 55 LEU B O 1
ATOM 1676 N N . ASP B 2 56 ? 22.274 -2.194 37.802 1.00 22.70 56 ASP B N 1
ATOM 1677 C CA . ASP B 2 56 ? 22.936 -2.158 39.104 1.00 24.12 56 ASP B CA 1
ATOM 1678 C C . ASP B 2 56 ? 24.442 -1.923 38.903 1.00 25.95 56 ASP B C 1
ATOM 1679 O O . ASP B 2 56 ? 25.046 -1.160 39.654 1.00 26.51 56 ASP B O 1
ATOM 1684 N N . LYS B 2 57 ? 25.016 -2.544 37.876 1.00 25.68 57 LYS B N 1
ATOM 1685 C CA . LYS B 2 57 ? 26.453 -2.363 37.613 1.00 29.49 57 LYS B CA 1
ATOM 1686 C C . LYS B 2 57 ? 26.688 -0.922 37.211 1.00 28.48 57 LYS B C 1
ATOM 1687 O O . LYS B 2 57 ? 27.669 -0.311 37.635 1.00 31.92 57 LYS B O 1
ATOM 1693 N N . LEU B 2 58 ? 25.742 -0.369 36.445 1.00 27.50 58 LEU B N 1
ATOM 1694 C CA . LEU B 2 58 ? 25.831 1.005 35.997 1.00 25.88 58 LEU B CA 1
ATOM 1695 C C . LEU B 2 58 ? 25.842 2.018 37.169 1.00 26.66 58 LEU B C 1
ATOM 1696 O O . LEU B 2 58 ? 26.602 2.977 37.150 1.00 26.14 58 LEU B O 1
ATOM 1701 N N . VAL B 2 59 ? 25.009 1.821 38.190 1.00 24.80 59 VAL B N 1
ATOM 1702 C CA . VAL B 2 59 ? 25.058 2.628 39.413 1.00 26.68 59 VAL B CA 1
ATOM 1703 C C . VAL B 2 59 ? 26.459 2.639 40.040 1.00 26.26 59 VAL B C 1
ATOM 1704 O O . VAL B 2 59 ? 26.976 3.692 40.450 1.00 26.28 59 VAL B O 1
ATOM 1708 N N . ASP B 2 60 ? 27.060 1.463 40.148 1.00 25.51 60 ASP B N 1
ATOM 1709 C CA . ASP B 2 60 ? 28.446 1.372 40.664 1.00 27.24 60 ASP B CA 1
ATOM 1710 C C . ASP B 2 60 ? 29.472 2.131 39.804 1.00 28.11 60 ASP B C 1
ATOM 1711 O O . ASP B 2 60 ? 30.390 2.799 40.315 1.00 28.64 60 ASP B O 1
ATOM 1716 N N . GLU B 2 61 ? 29.338 1.985 38.491 1.00 27.43 61 GLU B N 1
ATOM 1717 C CA . GLU B 2 61 ? 30.257 2.604 37.561 1.00 27.21 61 GLU B CA 1
ATOM 1718 C C . GLU B 2 61 ? 30.140 4.127 37.497 1.00 28.14 61 GLU B C 1
ATOM 1719 O O . GLU B 2 61 ? 31.162 4.830 37.417 1.00 28.91 61 GLU B O 1
ATOM 1725 N N . ILE B 2 62 ? 28.919 4.649 37.507 1.00 26.87 62 ILE B N 1
ATOM 1726 C CA . ILE B 2 62 ? 28.717 6.103 37.435 1.00 25.08 62 ILE B CA 1
ATOM 1727 C C . ILE B 2 62 ? 28.933 6.688 38.819 1.00 26.88 62 ILE B C 1
ATOM 1728 O O . ILE B 2 62 ? 29.383 7.837 38.990 1.00 25.78 62 ILE B O 1
ATOM 1733 N N . GLY B 2 63 ? 28.657 5.866 39.827 1.00 25.90 63 GLY B N 1
ATOM 1734 C CA . GLY B 2 63 ? 28.944 6.256 41.206 1.00 29.60 63 GLY B CA 1
ATOM 1735 C C . GLY B 2 63 ? 27.869 7.105 41.859 1.00 29.73 63 GLY B C 1
ATOM 1736 O O . GLY B 2 63 ? 28.055 7.581 42.978 1.00 27.89 63 GLY B O 1
ATOM 1737 N N . VAL B 2 64 ? 26.737 7.274 41.172 1.00 30.26 64 VAL B N 1
ATOM 1738 C CA . VAL B 2 64 ? 25.659 8.158 41.604 1.00 28.74 64 VAL B CA 1
ATOM 1739 C C . VAL B 2 64 ? 24.426 7.704 40.795 1.00 28.41 64 VAL B C 1
ATOM 1740 O O . VAL B 2 64 ? 24.574 6.963 39.817 1.00 25.40 64 VAL B O 1
ATOM 1744 N N . GLY B 2 65 ? 23.221 8.094 41.200 1.00 25.61 65 GLY B N 1
ATOM 1745 C CA . GLY B 2 65 ? 21.991 7.568 40.543 1.00 26.56 65 GLY B CA 1
ATOM 1746 C C . GLY B 2 65 ? 21.496 6.302 41.214 1.00 26.56 65 GLY B C 1
ATOM 1747 O O . GLY B 2 65 ? 22.074 5.852 42.230 1.00 26.92 65 GLY B O 1
ATOM 1748 N N . TYR B 2 66 ? 20.385 5.756 40.715 1.00 23.52 66 TYR B N 1
ATOM 1749 C CA . TYR B 2 66 ? 19.771 4.643 41.407 1.00 24.21 66 TYR B CA 1
ATOM 1750 C C . TYR B 2 66 ? 18.923 3.879 40.404 1.00 23.88 66 TYR B C 1
ATOM 1751 O O . TYR B 2 66 ? 18.700 4.351 39.292 1.00 25.29 66 TYR B O 1
ATOM 1760 N N . VAL B 2 67 ? 18.488 2.690 40.789 1.00 23.99 67 VAL B N 1
ATOM 1761 C CA . VAL B 2 67 ? 17.706 1.835 39.899 1.00 25.52 67 VAL B CA 1
ATOM 1762 C C . VAL B 2 67 ? 16.366 1.588 40.551 1.00 26.03 67 VAL B C 1
ATOM 1763 O O . VAL B 2 67 ? 16.266 1.363 41.774 1.00 25.90 67 VAL B O 1
ATOM 1767 N N . ARG B 2 68 ? 15.322 1.677 39.734 1.00 26.51 68 ARG B N 1
ATOM 1768 C CA . ARG B 2 68 ? 13.969 1.495 40.242 1.00 27.81 68 ARG B CA 1
ATOM 1769 C C . ARG B 2 68 ? 13.294 0.499 39.340 1.00 29.75 68 ARG B C 1
ATOM 1770 O O . ARG B 2 68 ? 13.504 0.531 38.128 1.00 26.80 68 ARG B O 1
ATOM 1778 N N . GLY B 2 69 ? 12.444 -0.349 39.931 1.00 31.81 69 GLY B N 1
ATOM 1779 C CA . GLY B 2 69 ? 11.717 -1.363 39.184 1.00 37.10 69 GLY B CA 1
ATOM 1780 C C . GLY B 2 69 ? 10.338 -0.810 38.956 1.00 41.09 69 GLY B C 1
ATOM 1781 O O . GLY B 2 69 ? 9.741 -0.234 39.866 1.00 41.42 69 GLY B O 1
ATOM 1782 N N . SER B 2 70 ? 9.842 -0.980 37.742 1.00 41.97 70 SER B N 1
ATOM 1783 C CA . SER B 2 70 ? 8.449 -0.714 37.453 1.00 48.20 70 SER B CA 1
ATOM 1784 C C . SER B 2 70 ? 7.841 -1.982 36.887 1.00 50.71 70 SER B C 1
ATOM 1785 O O . SER B 2 70 ? 7.342 -1.988 35.753 1.00 56.35 70 SER B O 1
ATOM 1788 N N . GLY B 2 71 ? 7.914 -3.049 37.687 1.00 48.89 71 GLY B N 1
ATOM 1789 C CA . GLY B 2 71 ? 7.376 -4.356 37.314 1.00 44.95 71 GLY B CA 1
ATOM 1790 C C . GLY B 2 71 ? 8.205 -4.968 36.212 1.00 41.91 71 GLY B C 1
ATOM 1791 O O . GLY B 2 71 ? 9.374 -5.380 36.451 1.00 41.78 71 GLY B O 1
ATOM 1792 N N . SER B 2 72 ? 7.638 -5.005 35.003 1.00 36.80 72 SER B N 1
ATOM 1793 C CA . SER B 2 72 ? 8.333 -5.733 33.934 1.00 37.90 72 SER B CA 1
ATOM 1794 C C . SER B 2 72 ? 9.655 -5.073 33.486 1.00 31.97 72 SER B C 1
ATOM 1795 O O . SER B 2 72 ? 10.568 -5.740 32.968 1.00 28.23 72 SER B O 1
ATOM 1798 N N . VAL B 2 73 ? 9.760 -3.767 33.699 1.00 27.24 73 VAL B N 1
ATOM 1799 C CA . VAL B 2 73 ? 11.003 -3.060 33.338 1.00 26.19 73 VAL B CA 1
ATOM 1800 C C . VAL B 2 73 ? 11.600 -2.310 34.510 1.00 24.95 73 VAL B C 1
ATOM 1801 O O . VAL B 2 73 ? 10.912 -2.020 35.493 1.00 26.23 73 VAL B O 1
ATOM 1805 N N . SER B 2 74 ? 12.892 -2.015 34.412 1.00 24.11 74 SER B N 1
ATOM 1806 C CA . SER B 2 74 ? 13.580 -1.261 35.439 1.00 24.35 74 SER B CA 1
ATOM 1807 C C . SER B 2 74 ? 14.292 -0.092 34.768 1.00 24.44 74 SER B C 1
ATOM 1808 O O . SER B 2 74 ? 14.498 -0.095 33.558 1.00 23.13 74 SER B O 1
ATOM 1811 N N . ASN B 2 75 ? 14.650 0.917 35.554 1.00 25.08 75 ASN B N 1
ATOM 1812 C CA . ASN B 2 75 ? 15.317 2.088 35.000 1.00 24.47 75 ASN B CA 1
ATOM 1813 C C . ASN B 2 75 ? 16.458 2.511 35.896 1.00 23.09 75 ASN B C 1
ATOM 1814 O O . ASN B 2 75 ? 16.281 2.550 37.108 1.00 24.21 75 ASN B O 1
ATOM 1819 N N . TYR B 2 76 ? 17.628 2.795 35.302 1.00 21.94 76 TYR B N 1
ATOM 1820 C CA . TYR B 2 76 ? 18.655 3.578 35.985 1.00 21.87 76 TYR B CA 1
ATOM 1821 C C . TYR B 2 76 ? 18.280 5.053 35.812 1.00 20.99 76 TYR B C 1
ATOM 1822 O O . TYR B 2 76 ? 17.975 5.474 34.689 1.00 24.34 76 TYR B O 1
ATOM 1831 N N . ILE B 2 77 ? 18.294 5.832 36.888 1.00 21.24 77 ILE B N 1
ATOM 1832 C CA . ILE B 2 77 ? 17.922 7.240 36.829 1.00 22.55 77 ILE B CA 1
ATOM 1833 C C . ILE B 2 77 ? 19.029 8.089 37.456 1.00 22.04 77 ILE B C 1
ATOM 1834 O O . ILE B 2 77 ? 19.589 7.744 38.511 1.00 22.62 77 ILE B O 1
ATOM 1839 N N . LEU B 2 78 ? 19.357 9.195 36.803 1.00 20.49 78 LEU B N 1
ATOM 1840 C CA . LEU B 2 78 ? 20.234 10.199 37.392 1.00 23.11 78 LEU B CA 1
ATOM 1841 C C . LEU B 2 78 ? 19.599 11.597 37.226 1.00 24.71 78 LEU B C 1
ATOM 1842 O O . LEU B 2 78 ? 19.345 12.001 36.102 1.00 24.25 78 LEU B O 1
ATOM 1847 N N . SER B 2 79 ? 19.322 12.295 38.336 1.00 26.20 79 SER B N 1
ATOM 1848 C CA . SER B 2 79 ? 18.712 13.643 38.352 1.00 27.86 79 SER B CA 1
ATOM 1849 C C . SER B 2 79 ? 19.573 14.672 39.063 1.00 29.22 79 SER B C 1
ATOM 1850 O O . SER B 2 79 ? 19.491 15.862 38.792 1.00 31.23 79 SER B O 1
ATOM 1853 N N . GLU B 2 80 ? 20.343 14.252 40.048 1.00 28.89 80 GLU B N 1
ATOM 1854 C CA . GLU B 2 80 ? 20.998 15.267 40.855 1.00 31.43 80 GLU B CA 1
ATOM 1855 C C . GLU B 2 80 ? 21.846 16.167 39.915 1.00 29.71 80 GLU B C 1
ATOM 1856 O O . GLU B 2 80 ? 22.631 15.650 39.097 1.00 27.77 80 GLU B O 1
ATOM 1862 N N . ILE B 2 81 ? 21.673 17.496 39.973 1.00 30.05 81 ILE B N 1
ATOM 1863 C CA . ILE B 2 81 ? 22.141 18.343 38.876 1.00 29.77 81 ILE B CA 1
ATOM 1864 C C . ILE B 2 81 ? 23.664 18.378 38.686 1.00 29.57 81 ILE B C 1
ATOM 1865 O O . ILE B 2 81 ? 24.157 18.320 37.560 1.00 27.06 81 ILE B O 1
ATOM 1870 N N . LYS B 2 82 ? 24.427 18.503 39.762 1.00 30.92 82 LYS B N 1
ATOM 1871 C CA . LYS B 2 82 ? 25.879 18.586 39.582 1.00 31.41 82 LYS B CA 1
ATOM 1872 C C . LYS B 2 82 ? 26.476 17.300 39.010 1.00 29.30 82 LYS B C 1
ATOM 1873 O O . LYS B 2 82 ? 27.209 17.338 38.016 1.00 28.16 82 LYS B O 1
ATOM 1879 N N . PRO B 2 83 ? 26.159 16.149 39.618 1.00 28.40 83 PRO B N 1
ATOM 1880 C CA . PRO B 2 83 ? 26.595 14.890 39.030 1.00 27.76 83 PRO B CA 1
ATOM 1881 C C . PRO B 2 83 ? 26.068 14.660 37.616 1.00 26.21 83 PRO B C 1
ATOM 1882 O O . PRO B 2 83 ? 26.782 14.109 36.774 1.00 24.45 83 PRO B O 1
ATOM 1886 N N . LEU B 2 84 ? 24.834 15.069 37.332 1.00 25.33 84 LEU B N 1
ATOM 1887 C CA . LEU B 2 84 ? 24.336 14.939 35.967 1.00 24.01 84 LEU B CA 1
ATOM 1888 C C . LEU B 2 84 ? 25.174 15.773 34.990 1.00 24.28 84 LEU B C 1
ATOM 1889 O O . LEU B 2 84 ? 25.535 15.310 33.887 1.00 24.73 84 LEU B O 1
ATOM 1894 N N . HIS B 2 85 ? 25.479 17.004 35.385 1.00 23.44 85 HIS B N 1
ATOM 1895 C CA . HIS B 2 85 ? 26.321 17.847 34.532 1.00 27.18 85 HIS B CA 1
ATOM 1896 C C . HIS B 2 85 ? 27.693 17.209 34.263 1.00 28.23 85 HIS B C 1
ATOM 1897 O O . HIS B 2 85 ? 28.194 17.187 33.123 1.00 28.27 85 HIS B O 1
ATOM 1904 N N . ASN B 2 86 ? 28.312 16.722 35.326 1.00 28.07 86 ASN B N 1
ATOM 1905 C CA . ASN B 2 86 ? 29.648 16.118 35.217 1.00 28.22 86 ASN B CA 1
ATOM 1906 C C . ASN B 2 86 ? 29.626 14.901 34.311 1.00 27.65 86 ASN B C 1
ATOM 1907 O O . ASN B 2 86 ? 30.535 14.690 33.505 1.00 26.12 86 ASN B O 1
ATOM 1912 N N . PHE B 2 87 ? 28.575 14.093 34.448 1.00 26.89 87 PHE B N 1
ATOM 1913 C CA . PHE B 2 87 ? 28.464 12.857 33.675 1.00 22.67 87 PHE B CA 1
ATOM 1914 C C . PHE B 2 87 ? 28.189 13.162 32.202 1.00 23.46 87 PHE B C 1
ATOM 1915 O O . PHE B 2 87 ? 28.880 12.638 31.320 1.00 22.70 87 PHE B O 1
ATOM 1923 N N . LEU B 2 88 ? 27.189 14.002 31.916 1.00 22.37 88 LEU B N 1
ATOM 1924 C CA . LEU B 2 88 ? 26.891 14.323 30.523 1.00 23.84 88 LEU B CA 1
ATOM 1925 C C . LEU B 2 88 ? 28.025 15.082 29.830 1.00 23.17 88 LEU B C 1
ATOM 1926 O O . LEU B 2 88 ? 28.233 14.929 28.628 1.00 25.21 88 LEU B O 1
ATOM 1931 N N . THR B 2 89 ? 28.757 15.902 30.572 1.00 25.48 89 THR B N 1
ATOM 1932 C CA . THR B 2 89 ? 29.931 16.578 29.987 1.00 25.42 89 THR B CA 1
ATOM 1933 C C . THR B 2 89 ? 30.894 15.538 29.414 1.00 25.89 89 THR B C 1
ATOM 1934 O O . THR B 2 89 ? 31.403 15.687 28.300 1.00 24.72 89 THR B O 1
ATOM 1938 N N . GLN B 2 90 ? 31.118 14.468 30.168 1.00 25.55 90 GLN B N 1
ATOM 1939 C CA . GLN B 2 90 ? 32.085 13.456 29.743 1.00 26.97 90 GLN B CA 1
ATOM 1940 C C . GLN B 2 90 ? 31.554 12.471 28.690 1.00 25.85 90 GLN B C 1
ATOM 1941 O O . GLN B 2 90 ? 32.334 11.953 27.868 1.00 26.18 90 GLN B O 1
ATOM 1947 N N . LEU B 2 91 ? 30.246 12.187 28.736 1.00 26.48 91 LEU B N 1
ATOM 1948 C CA . LEU B 2 91 ? 29.589 11.284 27.774 1.00 24.18 91 LEU B CA 1
ATOM 1949 C C . LEU B 2 91 ? 29.383 11.917 26.397 1.00 23.97 91 LEU B C 1
ATOM 1950 O O . LEU B 2 91 ? 29.452 11.232 25.383 1.00 25.77 91 LEU B O 1
ATOM 1955 N N . GLN B 2 92 ? 29.077 13.215 26.381 1.00 24.44 92 GLN B N 1
ATOM 1956 C CA . GLN B 2 92 ? 28.526 13.874 25.189 1.00 27.04 92 GLN B CA 1
ATOM 1957 C C . GLN B 2 92 ? 29.441 13.755 23.941 1.00 27.10 92 GLN B C 1
ATOM 1958 O O . GLN B 2 92 ? 28.950 13.627 22.826 1.00 24.92 92 GLN B O 1
ATOM 1964 N N . PRO B 2 93 ? 30.777 13.802 24.121 1.00 26.52 93 PRO B N 1
ATOM 1965 C CA . PRO B 2 93 ? 31.608 13.701 22.910 1.00 25.73 93 PRO B CA 1
ATOM 1966 C C . PRO B 2 93 ? 31.464 12.395 22.146 1.00 25.86 93 PRO B C 1
ATOM 1967 O O . PRO B 2 93 ? 31.797 12.335 20.964 1.00 26.87 93 PRO B O 1
ATOM 1971 N N . PHE B 2 94 ? 30.982 11.348 22.812 1.00 25.35 94 PHE B N 1
ATOM 1972 C CA . PHE B 2 94 ? 30.846 10.023 22.192 1.00 26.61 94 PHE B CA 1
ATOM 1973 C C . PHE B 2 94 ? 29.418 9.690 21.733 1.00 26.03 94 PHE B C 1
ATOM 1974 O O . PHE B 2 94 ? 29.187 8.682 21.021 1.00 26.08 94 PHE B O 1
ATOM 1982 N N . LEU B 2 95 ? 28.449 10.520 22.133 1.00 25.98 95 LEU B N 1
ATOM 1983 C CA . LEU B 2 95 ? 27.065 10.343 21.674 1.00 23.55 95 LEU B CA 1
ATOM 1984 C C . LEU B 2 95 ? 26.925 10.677 20.202 1.00 26.09 95 LEU B C 1
ATOM 1985 O O . LEU B 2 95 ? 27.594 11.599 19.718 1.00 26.64 95 LEU B O 1
ATOM 1990 N N . LYS B 2 96 ? 26.108 9.908 19.479 1.00 25.02 96 LYS B N 1
ATOM 1991 C CA . LYS B 2 96 ? 25.797 10.190 18.083 1.00 25.75 96 LYS B CA 1
ATOM 1992 C C . LYS B 2 96 ? 24.318 10.565 17.876 1.00 30.32 96 LYS B C 1
ATOM 1993 O O . LYS B 2 96 ? 24.013 11.504 17.147 1.00 37.43 96 LYS B O 1
ATOM 1999 N N . LEU B 2 97 ? 23.394 9.861 18.511 1.00 24.64 97 LEU B N 1
ATOM 2000 C CA . LEU B 2 97 ? 21.993 10.175 18.285 1.00 24.43 97 LEU B CA 1
ATOM 2001 C C . LEU B 2 97 ? 21.496 11.184 19.308 1.00 26.13 97 LEU B C 1
ATOM 2002 O O . LEU B 2 97 ? 20.567 11.949 19.005 1.00 30.09 97 LEU B O 1
ATOM 2007 N N . LYS B 2 98 ? 22.078 11.176 20.511 1.00 23.18 98 LYS B N 1
ATOM 2008 C CA . LYS B 2 98 ? 21.560 12.025 21.616 1.00 24.46 98 LYS B CA 1
ATOM 2009 C C . LYS B 2 98 ? 22.499 13.140 21.999 1.00 25.74 98 LYS B C 1
ATOM 2010 O O . LYS B 2 98 ? 22.341 13.775 23.038 1.00 25.75 98 LYS B O 1
ATOM 2016 N N . GLN B 2 99 ? 23.498 13.366 21.152 1.00 26.90 99 GLN B N 1
ATOM 2017 C CA . GLN B 2 99 ? 24.467 14.412 21.433 1.00 27.04 99 GLN B CA 1
ATOM 2018 C C . GLN B 2 99 ? 23.829 15.774 21.628 1.00 26.81 99 GLN B C 1
ATOM 2019 O O . GLN B 2 99 ? 24.174 16.490 22.569 1.00 25.26 99 GLN B O 1
ATOM 2025 N N . LYS B 2 100 ? 22.901 16.137 20.738 1.00 26.49 100 LYS B N 1
ATOM 2026 C CA . LYS B 2 100 ? 22.305 17.462 20.793 1.00 28.26 100 LYS B CA 1
ATOM 2027 C C . LYS B 2 100 ? 21.461 17.601 22.066 1.00 27.22 100 LYS B C 1
ATOM 2028 O O . LYS B 2 100 ? 21.523 18.630 22.733 1.00 26.33 100 LYS B O 1
ATOM 2034 N N . GLN B 2 101 ? 20.711 16.557 22.432 1.00 23.65 101 GLN B N 1
ATOM 2035 C CA . GLN B 2 101 ? 19.978 16.582 23.726 1.00 23.46 101 GLN B CA 1
ATOM 2036 C C . GLN B 2 101 ? 20.905 16.799 24.907 1.00 24.33 101 GLN B C 1
ATOM 2037 O O . GLN B 2 101 ? 20.622 17.598 25.789 1.00 23.25 101 GLN B O 1
ATOM 2043 N N . ALA B 2 102 ? 22.014 16.070 24.937 1.00 23.63 102 ALA B N 1
ATOM 2044 C CA . ALA B 2 102 ? 22.945 16.201 26.062 1.00 24.86 102 ALA B CA 1
ATOM 2045 C C . ALA B 2 102 ? 23.466 17.647 26.177 1.00 25.45 102 ALA B C 1
ATOM 2046 O O . ALA B 2 102 ? 23.595 18.211 27.267 1.00 26.82 102 ALA B O 1
ATOM 2048 N N . ASN B 2 103 ? 23.862 18.231 25.054 1.00 26.30 103 ASN B N 1
ATOM 2049 C CA . ASN B 2 103 ? 24.470 19.547 25.120 1.00 28.36 103 ASN B CA 1
ATOM 2050 C C . ASN B 2 103 ? 23.444 20.604 25.487 1.00 27.10 103 ASN B C 1
ATOM 2051 O O . ASN B 2 103 ? 23.789 21.579 26.152 1.00 27.61 103 ASN B O 1
ATOM 2056 N N . LEU B 2 104 ? 22.188 20.403 25.086 1.00 26.80 104 LEU B N 1
ATOM 2057 C CA . LEU B 2 104 ? 21.108 21.286 25.529 1.00 25.74 104 LEU B CA 1
ATOM 2058 C C . LEU B 2 104 ? 20.880 21.198 27.035 1.00 26.55 104 LEU B C 1
ATOM 2059 O O . LEU B 2 104 ? 20.657 22.214 27.709 1.00 25.92 104 LEU B O 1
ATOM 2064 N N . VAL B 2 105 ? 20.925 19.984 27.569 1.00 25.05 105 VAL B N 1
ATOM 2065 C CA . VAL B 2 105 ? 20.808 19.819 29.009 1.00 25.43 105 VAL B CA 1
ATOM 2066 C C . VAL B 2 105 ? 21.953 20.542 29.710 1.00 25.88 105 VAL B C 1
ATOM 2067 O O . VAL B 2 105 ? 21.737 21.217 30.722 1.00 27.16 105 VAL B O 1
ATOM 2071 N N . LEU B 2 106 ? 23.173 20.428 29.181 1.00 26.38 106 LEU B N 1
ATOM 2072 C CA . LEU B 2 106 ? 24.304 21.144 29.799 1.00 27.33 106 LEU B CA 1
ATOM 2073 C C . LEU B 2 106 ? 24.109 22.657 29.751 1.00 28.04 106 LEU B C 1
ATOM 2074 O O . LEU B 2 106 ? 24.381 23.353 30.726 1.00 29.26 106 LEU B O 1
ATOM 2079 N N . LYS B 2 107 ? 23.634 23.164 28.624 1.00 27.32 107 LYS B N 1
ATOM 2080 C CA . LYS B 2 107 ? 23.332 24.600 28.507 1.00 29.65 107 LYS B CA 1
ATOM 2081 C C . LYS B 2 107 ? 22.248 25.063 29.471 1.00 30.01 107 LYS B C 1
ATOM 2082 O O . LYS B 2 107 ? 22.392 26.085 30.145 1.00 29.81 107 LYS B O 1
ATOM 2088 N N . ILE B 2 108 ? 21.158 24.305 29.549 1.00 28.41 108 ILE B N 1
ATOM 2089 C CA . ILE B 2 108 ? 20.144 24.582 30.564 1.00 29.25 108 ILE B CA 1
ATOM 2090 C C . ILE B 2 108 ? 20.754 24.641 31.960 1.00 30.45 108 ILE B C 1
ATOM 2091 O O . ILE B 2 108 ? 20.516 25.586 32.711 1.00 30.96 108 ILE B O 1
ATOM 2096 N N . ILE B 2 109 ? 21.553 23.639 32.305 1.00 29.93 109 ILE B N 1
ATOM 2097 C CA . ILE B 2 109 ? 22.068 23.543 33.664 1.00 29.88 109 ILE B CA 1
ATOM 2098 C C . ILE B 2 109 ? 22.894 24.794 33.966 1.00 31.39 109 ILE B C 1
ATOM 2099 O O . ILE B 2 109 ? 22.763 25.430 35.030 1.00 32.02 109 ILE B O 1
ATOM 2104 N N . GLU B 2 110 ? 23.736 25.158 33.012 1.00 31.90 110 GLU B N 1
ATOM 2105 C CA . GLU B 2 110 ? 24.671 26.267 33.226 1.00 34.43 110 GLU B CA 1
ATOM 2106 C C . GLU B 2 110 ? 23.884 27.578 33.392 1.00 36.15 110 GLU B C 1
ATOM 2107 O O . GLU B 2 110 ? 24.297 28.487 34.112 1.00 36.63 110 GLU B O 1
ATOM 2113 N N . GLN B 2 111 ? 22.709 27.662 32.781 1.00 35.53 111 GLN B N 1
ATOM 2114 C CA . GLN B 2 111 ? 21.898 28.873 32.868 1.00 36.73 111 GLN B CA 1
ATOM 2115 C C . GLN B 2 111 ? 20.841 28.870 33.959 1.00 37.39 111 GLN B C 1
ATOM 2116 O O . GLN B 2 111 ? 20.129 29.868 34.126 1.00 40.90 111 GLN B O 1
ATOM 2122 N N . LEU B 2 112 ? 20.730 27.787 34.719 1.00 35.04 112 LEU B N 1
ATOM 2123 C CA . LEU B 2 112 ? 19.681 27.729 35.731 1.00 38.97 112 LEU B CA 1
ATOM 2124 C C . LEU B 2 112 ? 19.687 28.905 36.716 1.00 39.23 112 LEU B C 1
ATOM 2125 O O . LEU B 2 112 ? 18.621 29.454 37.041 1.00 39.50 112 LEU B O 1
ATOM 2130 N N . PRO B 2 113 ? 20.867 29.262 37.251 1.00 42.60 113 PRO B N 1
ATOM 2131 C CA . PRO B 2 113 ? 20.895 30.408 38.164 1.00 43.78 113 PRO B CA 1
ATOM 2132 C C . PRO B 2 113 ? 20.265 31.680 37.590 1.00 44.70 113 PRO B C 1
ATOM 2133 O O . PRO B 2 113 ? 19.408 32.275 38.244 1.00 45.44 113 PRO B O 1
ATOM 2137 N N . SER B 2 114 ? 20.644 32.082 36.382 1.00 44.08 114 SER B N 1
ATOM 2138 C CA . SER B 2 114 ? 19.987 33.220 35.733 1.00 48.02 114 SER B CA 1
ATOM 2139 C C . SER B 2 114 ? 18.513 33.006 35.415 1.00 47.72 114 SER B C 1
ATOM 2140 O O . SER B 2 114 ? 17.738 33.958 35.416 1.00 49.06 114 SER B O 1
ATOM 2143 N N . ALA B 2 115 ? 18.127 31.774 35.102 1.00 46.14 115 ALA B N 1
ATOM 2144 C CA . ALA B 2 115 ? 16.753 31.490 34.707 1.00 46.61 115 ALA B CA 1
ATOM 2145 C C . ALA B 2 115 ? 15.803 31.799 35.858 1.00 48.30 115 ALA B C 1
ATOM 2146 O O . ALA B 2 115 ? 14.625 32.109 35.658 1.00 50.72 115 ALA B O 1
ATOM 2148 N N . LYS B 2 116 ? 16.332 31.712 37.073 1.00 49.03 116 LYS B N 1
ATOM 2149 C CA . LYS B 2 116 ? 15.517 31.844 38.270 1.00 52.73 116 LYS B CA 1
ATOM 2150 C C . LYS B 2 116 ? 15.348 33.314 38.671 1.00 53.02 116 LYS B C 1
ATOM 2151 O O . LYS B 2 116 ? 14.542 33.657 39.548 1.00 53.18 116 LYS B O 1
ATOM 2157 N N . GLU B 2 117 ? 16.081 34.173 37.968 1.00 55.31 117 GLU B N 1
ATOM 2158 C CA . GLU B 2 117 ? 16.101 35.621 38.217 1.00 58.14 117 GLU B CA 1
ATOM 2159 C C . GLU B 2 117 ? 15.077 36.376 37.373 1.00 56.82 117 GLU B C 1
ATOM 2160 O O . GLU B 2 117 ? 14.535 37.387 37.810 1.00 57.39 117 GLU B O 1
ATOM 2166 N N . SER B 2 118 ? 14.830 35.932 36.147 1.00 54.32 118 SER B N 1
ATOM 2167 C CA . SER B 2 118 ? 14.019 36.761 35.254 1.00 53.78 118 SER B CA 1
ATOM 2168 C C . SER B 2 118 ? 13.095 35.943 34.370 1.00 51.97 118 SER B C 1
ATOM 2169 O O . SER B 2 118 ? 13.502 34.887 33.878 1.00 49.47 118 SER B O 1
ATOM 2172 N N . PRO B 2 119 ? 11.860 36.434 34.166 1.00 51.87 119 PRO B N 1
ATOM 2173 C CA . PRO B 2 119 ? 10.854 35.668 33.414 1.00 50.18 119 PRO B CA 1
ATOM 2174 C C . PRO B 2 119 ? 11.276 35.432 31.971 1.00 49.72 119 PRO B C 1
ATOM 2175 O O . PRO B 2 119 ? 10.971 34.372 31.411 1.00 46.91 119 PRO B O 1
ATOM 2179 N N . ASP B 2 120 ? 11.959 36.414 31.381 1.00 48.27 120 ASP B N 1
ATOM 2180 C CA . ASP B 2 120 ? 12.393 36.301 29.994 1.00 48.51 120 ASP B CA 1
ATOM 2181 C C . ASP B 2 120 ? 13.463 35.229 29.879 1.00 46.02 120 ASP B C 1
ATOM 2182 O O . ASP B 2 120 ? 13.456 34.437 28.934 1.00 45.58 120 ASP B O 1
ATOM 2187 N N . LYS B 2 121 ? 14.396 35.221 30.831 1.00 44.21 121 LYS B N 1
ATOM 2188 C CA . LYS B 2 121 ? 15.453 34.224 30.859 1.00 42.51 121 LYS B CA 1
ATOM 2189 C C . LYS B 2 121 ? 14.847 32.852 31.131 1.00 39.23 121 LYS B C 1
ATOM 2190 O O . LYS B 2 121 ? 15.211 31.881 30.489 1.00 38.42 121 LYS B O 1
ATOM 2196 N N . PHE B 2 122 ? 13.892 32.777 32.049 1.00 36.63 122 PHE B N 1
ATOM 2197 C CA . PHE B 2 122 ? 13.209 31.502 32.282 1.00 35.71 122 PHE B CA 1
ATOM 2198 C C . PHE B 2 122 ? 12.536 30.966 31.014 1.00 36.36 122 PHE B C 1
ATOM 2199 O O . PHE B 2 122 ? 12.627 29.771 30.685 1.00 33.02 122 PHE B O 1
ATOM 2207 N N . LEU B 2 123 ? 11.866 31.862 30.294 1.00 36.12 123 LEU B N 1
ATOM 2208 C CA . LEU B 2 123 ? 11.158 31.483 29.077 1.00 35.88 123 LEU B CA 1
ATOM 2209 C C . LEU B 2 123 ? 12.173 30.953 28.061 1.00 34.85 123 LEU B C 1
ATOM 2210 O O . LEU B 2 123 ? 11.915 29.964 27.373 1.00 32.23 123 LEU B O 1
ATOM 2215 N N . GLU B 2 124 ? 13.342 31.585 27.980 1.00 32.48 124 GLU B N 1
ATOM 2216 C CA . GLU B 2 124 ? 14.303 31.225 26.952 1.00 34.93 124 GLU B CA 1
ATOM 2217 C C . GLU B 2 124 ? 14.811 29.832 27.266 1.00 32.14 124 GLU B C 1
ATOM 2218 O O . GLU B 2 124 ? 14.949 29.006 26.377 1.00 32.08 124 GLU B O 1
ATOM 2224 N N . VAL B 2 125 ? 15.088 29.558 28.534 1.00 32.22 125 VAL B N 1
ATOM 2225 C CA . VAL B 2 125 ? 15.529 28.211 28.903 1.00 32.76 125 VAL B CA 1
ATOM 2226 C C . VAL B 2 125 ? 14.428 27.183 28.637 1.00 30.02 125 VAL B C 1
A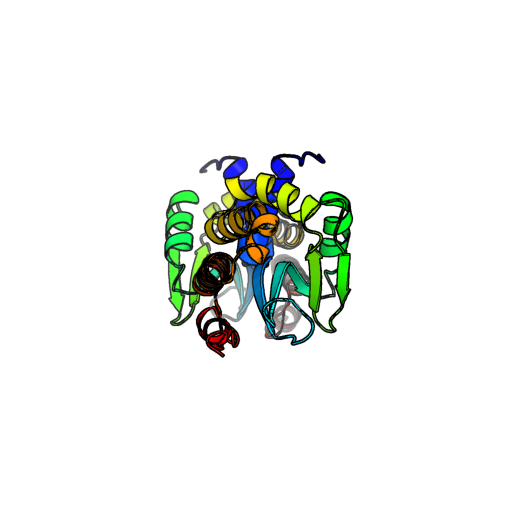TOM 2227 O O . VAL B 2 125 ? 14.707 26.060 28.189 1.00 29.14 125 VAL B O 1
ATOM 2231 N N . CYS B 2 126 ? 13.174 27.578 28.830 1.00 31.01 126 CYS B N 1
ATOM 2232 C CA . CYS B 2 126 ? 12.049 26.719 28.443 1.00 28.68 126 CYS B CA 1
ATOM 2233 C C . CYS B 2 126 ? 12.034 26.344 26.963 1.00 29.06 126 CYS B C 1
ATOM 2234 O O . CYS B 2 126 ? 11.651 25.225 26.597 1.00 28.84 126 CYS B O 1
ATOM 2237 N N . THR B 2 127 ? 12.417 27.272 26.097 1.00 29.20 127 THR B N 1
ATOM 2238 C CA . THR B 2 127 ? 12.506 26.935 24.680 1.00 30.57 127 THR B CA 1
ATOM 2239 C C . THR B 2 127 ? 13.598 25.889 24.403 1.00 30.42 127 THR B C 1
ATOM 2240 O O . THR B 2 127 ? 13.508 25.112 23.445 1.00 31.26 127 THR B O 1
ATOM 2244 N N . TRP B 2 128 ? 14.610 25.849 25.263 1.00 29.09 128 TRP B N 1
ATOM 2245 C CA . TRP B 2 128 ? 15.665 24.841 25.106 1.00 27.64 128 TRP B CA 1
ATOM 2246 C C . TRP B 2 128 ? 15.105 23.467 25.471 1.00 26.66 128 TRP B C 1
ATOM 2247 O O . TRP B 2 128 ? 15.476 22.445 24.884 1.00 28.66 128 TRP B O 1
ATOM 2258 N N . VAL B 2 129 ? 14.188 23.454 26.427 1.00 26.24 129 VAL B N 1
ATOM 2259 C CA . VAL B 2 129 ? 13.487 22.231 26.795 1.00 27.37 129 VAL B CA 1
ATOM 2260 C C . VAL B 2 129 ? 12.636 21.777 25.613 1.00 26.78 129 VAL B C 1
ATOM 2261 O O . VAL B 2 129 ? 12.637 20.599 25.280 1.00 27.48 129 VAL B O 1
ATOM 2265 N N . ASP B 2 130 ? 11.939 22.710 24.963 1.00 28.36 130 ASP B N 1
ATOM 2266 C CA . ASP B 2 130 ? 11.132 22.405 23.768 1.00 26.32 130 ASP B CA 1
ATOM 2267 C C . ASP B 2 130 ? 12.043 21.720 22.750 1.00 27.10 130 ASP B C 1
ATOM 2268 O O . ASP B 2 130 ? 11.661 20.747 22.088 1.00 27.18 130 ASP B O 1
ATOM 2273 N N . GLN B 2 131 ? 13.255 22.255 22.602 1.00 25.41 131 GLN B N 1
ATOM 2274 C CA . GLN B 2 131 ? 14.145 21.724 21.576 1.00 26.46 131 GLN B CA 1
ATOM 2275 C C . GLN B 2 131 ? 14.607 20.294 21.873 1.00 26.26 131 GLN B C 1
ATOM 2276 O O . GLN B 2 131 ? 14.739 19.460 20.956 1.00 27.60 131 GLN B O 1
ATOM 2282 N N . ILE B 2 132 ? 14.818 19.994 23.149 1.00 24.94 132 ILE B N 1
ATOM 2283 C CA . ILE B 2 132 ? 15.148 18.614 23.547 1.00 24.45 132 ILE B CA 1
ATOM 2284 C C . ILE B 2 132 ? 13.983 17.674 23.201 1.00 25.99 132 ILE B C 1
ATOM 2285 O O . ILE B 2 132 ? 14.190 16.616 22.580 1.00 25.53 132 ILE B O 1
ATOM 2290 N N . ALA B 2 133 ? 12.764 18.049 23.597 1.00 24.35 133 ALA B N 1
ATOM 2291 C CA . ALA B 2 133 ? 11.632 17.193 23.298 1.00 24.16 133 ALA B CA 1
ATOM 2292 C C . ALA B 2 133 ? 11.500 17.025 21.788 1.00 25.83 133 ALA B C 1
ATOM 2293 O O . ALA B 2 133 ? 11.083 15.963 21.301 1.00 25.34 133 ALA B O 1
ATOM 2295 N N . ALA B 2 134 ? 11.853 18.052 21.018 1.00 26.13 134 ALA B N 1
ATOM 2296 C CA . ALA B 2 134 ? 11.675 17.920 19.571 1.00 28.09 134 ALA B CA 1
ATOM 2297 C C . ALA B 2 134 ? 12.635 16.897 18.978 1.00 27.35 134 ALA B C 1
ATOM 2298 O O . ALA B 2 134 ? 12.333 16.282 17.961 1.00 27.01 134 ALA B O 1
ATOM 2300 N N . LEU B 2 135 ? 13.819 16.782 19.588 1.00 25.52 135 LEU B N 1
ATOM 2301 C CA . LEU B 2 135 ? 14.830 15.809 19.195 1.00 24.07 135 LEU B CA 1
ATOM 2302 C C . LEU B 2 135 ? 14.500 14.392 19.649 1.00 24.03 135 LEU B C 1
ATOM 2303 O O . LEU B 2 135 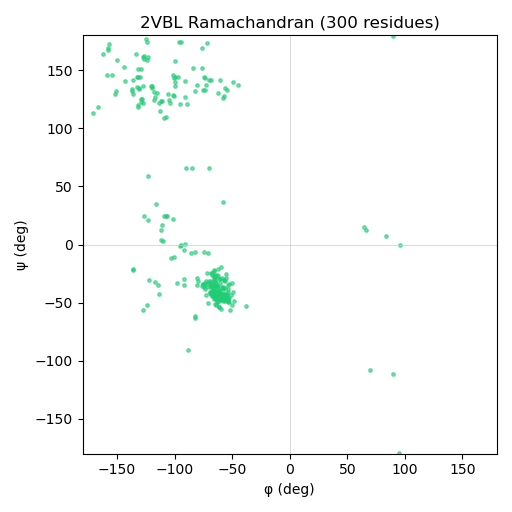? 14.801 13.443 18.912 1.00 24.86 135 LEU B O 1
ATOM 2308 N N . ASN B 2 136 ? 13.865 14.233 20.812 1.00 23.35 136 ASN B N 1
ATOM 2309 C CA . ASN B 2 136 ? 13.402 12.909 21.271 1.00 22.21 136 ASN B CA 1
ATOM 2310 C C . ASN B 2 136 ? 12.192 12.433 20.451 1.00 23.74 136 ASN B C 1
ATOM 2311 O O . ASN B 2 136 ? 11.628 13.201 19.661 1.00 25.24 136 ASN B O 1
ATOM 2316 N N . ASP B 2 137 ? 11.764 11.191 20.677 1.00 22.23 137 ASP B N 1
ATOM 2317 C CA . ASP B 2 137 ? 10.577 10.666 19.993 1.00 22.24 137 ASP B CA 1
ATOM 2318 C C . ASP B 2 137 ? 9.385 11.009 20.892 1.00 23.53 137 ASP B C 1
ATOM 2319 O O . ASP B 2 137 ? 8.744 10.128 21.490 1.00 22.90 137 ASP B O 1
ATOM 2324 N N . SER B 2 138 ? 9.117 12.309 21.023 1.00 24.31 138 SER B N 1
ATOM 2325 C CA . SER B 2 138 ? 8.138 12.799 22.001 1.00 25.51 138 SER B CA 1
ATOM 2326 C C . SER B 2 138 ? 6.724 12.497 21.467 1.00 27.49 138 SER B C 1
ATOM 2327 O O . SER B 2 138 ? 6.441 12.775 20.294 1.00 27.37 138 SER B O 1
ATOM 2330 N N . LYS B 2 139 ? 5.870 11.949 22.337 1.00 25.66 139 LYS B N 1
ATOM 2331 C CA . LYS B 2 139 ? 4.490 11.539 21.976 1.00 25.02 139 LYS B CA 1
ATOM 2332 C C . LYS B 2 139 ? 3.421 11.935 22.993 1.00 28.77 139 LYS B C 1
ATOM 2333 O O . LYS B 2 139 ? 2.220 11.968 22.618 1.00 25.47 139 LYS B O 1
ATOM 2339 N N . THR B 2 140 ? 3.789 12.203 24.250 1.00 25.69 140 THR B N 1
ATOM 2340 C CA . THR B 2 140 ? 2.770 12.502 25.279 1.00 26.26 140 THR B CA 1
ATOM 2341 C C . THR B 2 140 ? 3.020 13.814 26.022 1.00 26.19 140 THR B C 1
ATOM 2342 O O . THR B 2 140 ? 2.548 14.010 27.150 1.00 27.37 140 THR B O 1
ATOM 2346 N N . ARG B 2 141 ? 3.742 14.720 25.374 1.00 26.68 141 ARG B N 1
ATOM 2347 C CA . ARG B 2 141 ? 4.155 15.955 26.003 1.00 26.97 141 ARG B CA 1
ATOM 2348 C C . ARG B 2 141 ? 2.973 16.918 26.116 1.00 28.50 141 ARG B C 1
ATOM 2349 O O . ARG B 2 141 ? 2.094 16.921 25.253 1.00 26.29 141 ARG B O 1
ATOM 2357 N N . LYS B 2 142 ? 2.928 17.685 27.198 1.00 28.18 142 LYS B N 1
ATOM 2358 C CA . LYS B 2 142 ? 1.793 18.617 27.460 1.00 31.07 142 LYS B CA 1
ATOM 2359 C C . LYS B 2 142 ? 2.336 20.033 27.724 1.00 32.72 142 LYS B C 1
ATOM 2360 O O . LYS B 2 142 ? 1.975 20.997 27.043 1.00 34.45 142 LYS B O 1
ATOM 2366 N N . THR B 2 143 ? 3.219 20.187 28.702 1.00 31.35 143 THR B N 1
ATOM 2367 C CA . THR B 2 143 ? 3.641 21.534 29.091 1.00 30.83 143 THR B CA 1
ATOM 2368 C C . THR B 2 143 ? 4.846 21.995 28.290 1.00 30.77 143 THR B C 1
ATOM 2369 O O . THR B 2 143 ? 5.906 21.347 28.322 1.00 30.32 143 THR B O 1
ATOM 2373 N N . THR B 2 144 ? 4.686 23.109 27.584 1.00 30.72 144 THR B N 1
ATOM 2374 C CA . THR B 2 144 ? 5.723 23.627 26.697 1.00 31.06 144 THR B CA 1
ATOM 2375 C C . THR B 2 144 ? 6.048 25.060 27.084 1.00 32.69 144 THR B C 1
ATOM 2376 O O . THR B 2 144 ? 5.410 25.615 27.997 1.00 33.55 144 THR B O 1
ATOM 2380 N N . SER B 2 145 ? 7.035 25.652 26.402 1.00 30.40 145 SER B N 1
ATOM 2381 C CA . SER B 2 145 ? 7.394 27.041 26.667 1.00 33.88 145 SER B CA 1
ATOM 2382 C C . SER B 2 145 ? 6.208 27.972 26.349 1.00 37.14 145 SER B C 1
ATOM 2383 O O . SER B 2 145 ? 6.054 29.031 26.949 1.00 36.32 145 SER B O 1
ATOM 2386 N N . GLU B 2 146 ? 5.343 27.560 25.429 1.00 38.57 146 GLU B N 1
ATOM 2387 C CA . GLU B 2 146 ? 4.130 28.343 25.152 1.00 41.20 146 GLU B CA 1
ATOM 2388 C C . GLU B 2 146 ? 3.181 28.319 26.339 1.00 39.84 146 GLU B C 1
ATOM 2389 O O . GLU B 2 146 ? 2.594 29.350 26.680 1.00 42.19 146 GLU B O 1
ATOM 2395 N N . THR B 2 147 ? 3.013 27.154 26.961 1.00 36.16 147 THR B N 1
ATOM 2396 C CA . THR B 2 147 ? 2.255 27.063 28.210 1.00 39.63 147 THR B CA 1
ATOM 2397 C C . THR B 2 147 ? 2.727 28.098 29.227 1.00 39.00 147 THR B C 1
ATOM 2398 O O . THR B 2 147 ? 1.927 28.848 29.813 1.00 38.78 147 THR B O 1
ATOM 2402 N N . VAL B 2 148 ? 4.035 28.114 29.456 1.00 36.93 148 VAL B N 1
ATOM 2403 C CA . VAL B 2 148 ? 4.653 29.079 30.353 1.00 36.95 148 VAL B CA 1
ATOM 2404 C C . VAL B 2 148 ? 4.413 30.540 29.967 1.00 39.12 148 VAL B C 1
ATOM 2405 O O . VAL B 2 148 ? 4.051 31.368 30.830 1.00 37.88 148 VAL B O 1
ATOM 2409 N N . ARG B 2 149 ? 4.645 30.854 28.693 1.00 41.21 149 ARG B N 1
ATOM 2410 C CA . ARG B 2 149 ? 4.432 32.212 28.153 1.00 46.22 149 ARG B CA 1
ATOM 2411 C C . ARG B 2 149 ? 3.011 32.694 28.426 1.00 47.65 149 ARG B C 1
ATOM 2412 O O . ARG B 2 149 ? 2.804 33.815 28.884 1.00 47.77 149 ARG B O 1
ATOM 2420 N N . ALA B 2 150 ? 2.037 31.840 28.134 1.00 49.75 150 ALA B N 1
ATOM 2421 C CA . ALA B 2 150 ? 0.639 32.161 28.378 1.00 53.17 150 ALA B CA 1
ATOM 2422 C C . ALA B 2 150 ? 0.450 32.653 29.811 1.00 55.59 150 ALA B C 1
ATOM 2423 O O . ALA B 2 150 ? -0.254 33.635 30.064 1.00 54.68 150 ALA B O 1
ATOM 2425 N N . VAL B 2 151 ? 1.082 31.973 30.759 1.00 55.93 151 VAL B N 1
ATOM 2426 C CA . VAL B 2 151 ? 1.122 32.479 32.126 1.00 58.01 151 VAL B CA 1
ATOM 2427 C C . VAL B 2 151 ? 2.036 33.721 32.095 1.00 60.95 151 VAL B C 1
ATOM 2428 O O . VAL B 2 151 ? 3.148 33.753 32.625 1.00 60.59 151 VAL B O 1
ATOM 2432 N N . LEU B 2 152 ? 1.554 34.743 31.383 1.00 64.69 152 LEU B N 1
ATOM 2433 C CA . LEU B 2 152 ? 2.303 35.977 31.119 1.00 66.64 152 LEU B CA 1
ATOM 2434 C C . LEU B 2 152 ? 2.026 36.924 32.275 1.00 69.73 152 LEU B C 1
ATOM 2435 O O . LEU B 2 152 ? 2.752 36.928 33.265 1.00 68.17 152 LEU B O 1
ATOM 2440 N N . ASP B 2 153 ? 0.983 37.743 32.106 1.00 73.55 153 ASP B N 1
ATOM 2441 C CA . ASP B 2 153 ? 0.032 38.119 33.166 1.00 75.22 153 ASP B CA 1
ATOM 2442 C C . ASP B 2 153 ? 0.599 38.801 34.416 1.00 76.68 153 ASP B C 1
ATOM 2443 O O . ASP B 2 153 ? 1.535 39.602 34.345 1.00 77.10 153 ASP B O 1
#

Sequence (304 aa):
NTKYNKEFLLYLAGFVDGDGSIIAQIEPNASYKFKHRLKLTFKVTQKTQRRWFLDKLVDEIGVGYVRDEGSVSNYILSEIKPLRNFLTQLQPFLKLKQKQANLVLKITEQLPSAKESPDKFLEVCTWVDQIAALNDSKTRKTTSETVRAVLDNTKYNKEFLLYLAGFVDADGSIIAQIAPNQSSKFKHRLKLTFQVTQKTQRRWFLDKLVDEIGVGYVRGSGSVSNYILSEIKPLHNFLTQLQPFLKLKQKQANLVLKIIEQLPSAKESPDKFLEVCTWVDQIAALNDSKTRKTTSETVRAVLD

CATH classification: 3.10.28.10

Radius of gyration: 23.37 Å; Cα contacts (8 Å, |Δi|>4): 479; chains: 2; bounding box: 40×78×45 Å

InterPro domains:
  IPR004860 Homing endonuclease, LAGLIDADG domain [PF00961] (13-89)
  IPR027434 Homing endonuclease [G3DSA:3.10.28.10] (21-163)
  IPR027434 Homing endonuclease [SSF55608] (5-153)